Protein 4OQ1 (pdb70)

Foldseek 3Di:
DKAKEKEAEDVLQVLCVQDPDQFDDKFKKWFDDVVDDPVCFVVLLVVCVPPDCVSRVVTHIDIFTWGRDDRIIMTTGDDFTKIWGQFPDDDPFDTFGFTGIDGHDPPQPHHHYDHTYGDPPQKAKEKEFEAAPVRQGDWFFWKWKFFADPRDRDFQFFADDQGEGTRSHDRDDIHIQHNRNMRMYIHDPFHKMWIARPGGDPQWAFPDRIDIDGTHDRDYDYDYGYTYRFFWFKAKAFEAAAVPRFGFWFWKWWKWDDDPHDTDFDDDPHGGDMWTQHPRRIDMDGTHGFAKMWTHTPDHGPQWDDDPGTDIDTDDDDPPHHYDHTYGDPD

Structure (mmCIF, N/CA/C/O backbone):
data_4OQ1
#
_entry.id   4OQ1
#
_cell.length_a   43.580
_cell.length_b   65.760
_cell.length_c   60.420
_cell.angle_alpha   90.00
_cell.angle_beta   110.97
_cell.angle_gamma   90.00
#
_symmetry.space_group_name_H-M   'P 1 21 1'
#
loop_
_entity.id
_entity.type
_entity.pdbx_description
1 polymer 'Cell wall surface anchor family protein'
2 water water
#
loop_
_atom_site.group_PDB
_atom_site.id
_atom_site.type_symbol
_atom_site.label_atom_id
_atom_site.label_alt_id
_atom_site.label_comp_id
_atom_site.label_asym_id
_atom_site.label_entity_id
_atom_site.label_seq_id
_atom_site.pdbx_PDB_ins_code
_atom_site.Cartn_x
_atom_site.Cartn_y
_atom_site.Cartn_z
_atom_site.occupancy
_atom_site.B_iso_or_equiv
_atom_site.auth_seq_id
_atom_site.auth_comp_id
_atom_site.auth_asym_id
_atom_site.auth_atom_id
_atom_site.pdbx_PDB_model_num
ATOM 1 N N . GLU A 1 26 ? -1.810 3.727 -68.237 1.00 47.70 26 GLU A N 1
ATOM 2 C CA . GLU A 1 26 ? -0.418 3.776 -67.695 1.00 52.64 26 GLU A CA 1
ATOM 3 C C . GLU A 1 26 ? -0.228 4.417 -66.305 1.00 48.15 26 GLU A C 1
ATOM 4 O O . GLU A 1 26 ? 0.879 4.309 -65.752 1.00 50.58 26 GLU A O 1
ATOM 10 N N . ASP A 1 27 ? -1.219 5.098 -65.725 1.00 47.76 27 ASP A N 1
ATOM 11 C CA . ASP A 1 27 ? -1.074 5.384 -64.267 1.00 48.86 27 ASP A CA 1
ATOM 12 C C . ASP A 1 27 ? -2.245 4.866 -63.420 1.00 48.66 27 ASP A C 1
ATOM 13 O O . ASP A 1 27 ? -3.267 5.550 -63.182 1.00 43.82 27 ASP A O 1
ATOM 18 N N . HIS A 1 28 ? -2.089 3.618 -62.981 1.00 34.77 28 HIS A N 1
ATOM 19 C CA . HIS A 1 28 ? -3.099 2.986 -62.220 1.00 32.43 28 HIS A CA 1
ATOM 20 C C . HIS A 1 28 ? -2.648 2.857 -60.764 1.00 26.98 28 HIS A C 1
ATOM 21 O O . HIS A 1 28 ? -1.432 2.757 -60.425 1.00 29.43 28 HIS A O 1
ATOM 28 N N . THR A 1 29 ? -3.648 2.851 -59.935 1.00 27.28 29 THR A N 1
ATOM 29 C CA . THR A 1 29 ? -3.474 2.536 -58.527 1.00 29.28 29 THR A CA 1
ATOM 30 C C . THR A 1 29 ? -4.221 1.228 -58.131 1.00 26.28 29 THR A C 1
ATOM 31 O O . THR A 1 29 ? -5.393 1.013 -58.476 1.00 26.62 29 THR A O 1
ATOM 35 N N . LEU A 1 30 ? -3.493 0.388 -57.386 1.00 24.70 30 LEU A N 1
ATOM 36 C CA . LEU A 1 30 ? -4.054 -0.837 -56.801 1.00 22.60 30 LEU A CA 1
ATOM 37 C C . LEU A 1 30 ? -4.181 -0.669 -55.263 1.00 20.22 30 LEU A C 1
ATOM 38 O O . LEU A 1 30 ? -3.285 -0.266 -54.581 1.00 19.66 30 LEU A O 1
ATOM 43 N N . VAL A 1 31 ? -5.372 -0.967 -54.775 1.00 20.51 31 VAL A N 1
ATOM 44 C CA . VAL A 1 31 ? -5.677 -0.969 -53.318 1.00 21.19 31 VAL A CA 1
ATOM 45 C C . VAL A 1 31 ? -5.722 -2.481 -52.850 1.00 21.83 31 VAL A C 1
ATOM 46 O O . VAL A 1 31 ? -6.386 -3.324 -53.512 1.00 22.77 31 VAL A O 1
ATOM 50 N N . LEU A 1 32 ? -4.924 -2.819 -51.824 1.00 23.99 32 LEU A N 1
ATOM 51 C CA . LEU A 1 32 ? -4.885 -4.148 -51.220 1.00 20.82 32 LEU A CA 1
ATOM 52 C C . LEU A 1 32 ? -5.423 -4.063 -49.786 1.00 23.09 32 LEU A C 1
ATOM 53 O O . LEU A 1 32 ? -4.966 -3.306 -48.963 1.00 23.41 32 LEU A O 1
ATOM 58 N N . GLN A 1 33 ? -6.438 -4.850 -49.491 1.00 19.69 33 GLN A N 1
ATOM 59 C CA . GLN A 1 33 ? -6.944 -4.951 -48.145 1.00 22.41 33 GLN A CA 1
ATOM 60 C C . GLN A 1 33 ? -6.450 -6.307 -47.616 1.00 21.72 33 GLN A C 1
ATOM 61 O O . GLN A 1 33 ? -6.426 -7.302 -48.339 1.00 23.04 33 GLN A O 1
ATOM 67 N N . LEU A 1 34 ? -6.014 -6.349 -46.360 1.00 20.51 34 LEU A N 1
ATOM 68 C CA . LEU A 1 34 ? -5.404 -7.542 -45.796 1.00 19.67 34 LEU A CA 1
ATOM 69 C C . LEU A 1 34 ? -6.177 -8.078 -44.580 1.00 23.84 34 LEU A C 1
ATOM 70 O O . LEU A 1 34 ? -6.885 -7.302 -43.882 1.00 24.48 34 LEU A O 1
ATOM 75 N N . GLU A 1 35 ? -5.932 -9.335 -44.279 1.00 21.60 35 GLU A N 1
ATOM 76 C CA . GLU A 1 35 ? -6.390 -9.946 -43.033 1.00 24.13 35 GLU A CA 1
ATOM 77 C C . GLU A 1 35 ? -5.597 -9.295 -41.861 1.00 25.06 35 GLU A C 1
ATOM 78 O O . GLU A 1 35 ? -4.363 -9.145 -41.904 1.00 23.77 35 GLU A O 1
ATOM 84 N N . ASN A 1 36 ? -6.323 -8.906 -40.807 1.00 29.08 36 ASN A N 1
ATOM 85 C CA . ASN A 1 36 ? -5.704 -8.509 -39.544 1.00 26.43 36 ASN A CA 1
ATOM 86 C C . ASN A 1 36 ? -4.853 -7.298 -39.859 1.00 26.15 36 ASN A C 1
ATOM 87 O O . ASN A 1 36 ? -3.769 -7.147 -39.298 1.00 23.46 36 ASN A O 1
ATOM 92 N N . TYR A 1 37 ? -5.374 -6.433 -40.751 1.00 23.70 37 TYR A N 1
ATOM 93 C CA . TYR A 1 37 ? -4.636 -5.339 -41.315 1.00 23.69 37 TYR A CA 1
ATOM 94 C C . TYR A 1 37 ? -3.988 -4.456 -40.237 1.00 25.73 37 TYR A C 1
ATOM 95 O O . TYR A 1 37 ? -2.825 -4.233 -40.307 1.00 25.54 37 TYR A O 1
ATOM 104 N N . GLN A 1 38 ? -4.770 -3.933 -39.266 1.00 29.62 38 GLN A N 1
ATOM 105 C CA . GLN A 1 38 ? -4.219 -2.995 -38.229 1.00 31.52 38 GLN A CA 1
ATOM 106 C C . GLN A 1 38 ? -3.055 -3.568 -37.505 1.00 31.70 38 GLN A C 1
ATOM 107 O O . GLN A 1 38 ? -2.046 -2.910 -37.368 1.00 28.56 38 GLN A O 1
ATOM 113 N N . GLU A 1 39 ? -3.217 -4.778 -36.997 1.00 29.96 39 GLU A N 1
ATOM 114 C CA . GLU A 1 39 ? -2.119 -5.451 -36.280 1.00 31.09 39 GLU A CA 1
ATOM 115 C C . GLU A 1 39 ? -0.856 -5.712 -37.103 1.00 29.51 39 GLU A C 1
ATOM 116 O O . GLU A 1 39 ? 0.225 -5.547 -36.629 1.00 35.20 39 GLU A O 1
ATOM 122 N N . VAL A 1 40 ? -1.006 -6.235 -38.311 1.00 30.00 40 VAL A N 1
ATOM 123 C CA . VAL A 1 40 ? 0.138 -6.378 -39.209 1.00 29.72 40 VAL A CA 1
ATOM 124 C C . VAL A 1 40 ? 0.845 -5.062 -39.366 1.00 30.84 40 VAL A C 1
ATOM 125 O O . VAL A 1 40 ? 2.053 -4.976 -39.177 1.00 32.98 40 VAL A O 1
ATOM 129 N N . VAL A 1 41 ? 0.096 -4.009 -39.695 1.00 31.60 41 VAL A N 1
ATOM 130 C CA . VAL A 1 41 ? 0.727 -2.687 -39.869 1.00 34.72 41 VAL A CA 1
ATOM 131 C C . VAL A 1 41 ? 1.483 -2.308 -38.595 1.00 35.54 41 VAL A C 1
ATOM 132 O O . VAL A 1 41 ? 2.654 -1.908 -38.623 1.00 39.71 41 VAL A O 1
ATOM 136 N N . SER A 1 42 ? 0.840 -2.512 -37.459 1.00 36.72 42 SER A N 1
ATOM 137 C CA . SER A 1 42 ? 1.475 -2.164 -36.183 1.00 37.63 42 SER A CA 1
ATOM 138 C C . SER A 1 42 ? 2.812 -2.835 -36.074 1.00 36.42 42 SER A C 1
ATOM 139 O O . SER A 1 42 ? 3.700 -2.333 -35.459 1.00 38.38 42 SER A O 1
ATOM 142 N N . GLN A 1 43 ? 3.000 -3.963 -36.716 1.00 36.61 43 GLN A N 1
ATOM 143 C CA . GLN A 1 43 ? 4.249 -4.665 -36.549 1.00 37.26 43 GLN A CA 1
ATOM 144 C C . GLN A 1 43 ? 5.326 -4.158 -37.509 1.00 38.18 43 GLN A C 1
ATOM 145 O O . GLN A 1 43 ? 6.477 -4.633 -37.412 1.00 43.90 43 GLN A O 1
ATOM 151 N N . LEU A 1 44 ? 4.988 -3.213 -38.404 1.00 32.76 44 LEU A N 1
ATOM 152 C CA . LEU A 1 44 ? 5.987 -2.713 -39.352 1.00 38.92 44 LEU A CA 1
ATOM 153 C C . LEU A 1 44 ? 6.923 -1.673 -38.765 1.00 39.00 44 LEU A C 1
ATOM 154 O O . LEU A 1 44 ? 6.476 -0.707 -38.172 1.00 39.67 44 LEU A O 1
ATOM 159 N N . PRO A 1 45 ? 8.213 -1.826 -39.006 1.00 47.80 45 PRO A N 1
ATOM 160 C CA . PRO A 1 45 ? 9.089 -0.729 -38.529 1.00 50.91 45 PRO A CA 1
ATOM 161 C C . PRO A 1 45 ? 8.707 0.599 -39.130 1.00 49.14 45 PRO A C 1
ATOM 162 O O . PRO A 1 45 ? 8.506 1.569 -38.388 1.00 58.68 45 PRO A O 1
ATOM 166 N N . SER A 1 46 ? 8.577 0.636 -40.458 1.00 47.05 46 SER A N 1
ATOM 167 C CA . SER A 1 46 ? 8.215 1.845 -41.191 1.00 48.67 46 SER A CA 1
ATOM 168 C C . SER A 1 46 ? 7.012 1.605 -42.096 1.00 50.20 46 SER A C 1
ATOM 169 O O . SER A 1 46 ? 6.990 0.633 -42.801 1.00 46.14 46 SER A O 1
ATOM 172 N N . ARG A 1 47 ? 6.027 2.496 -42.119 1.00 47.88 47 ARG A N 1
ATOM 173 C CA . ARG A 1 47 ? 4.918 2.352 -43.071 1.00 52.65 47 ARG A CA 1
ATOM 174 C C . ARG A 1 47 ? 5.338 2.786 -44.475 1.00 51.08 47 ARG A C 1
ATOM 175 O O . ARG A 1 47 ? 4.554 2.664 -45.449 1.00 42.32 47 ARG A O 1
ATOM 183 N N . ASP A 1 48 ? 6.578 3.265 -44.577 1.00 60.77 48 ASP A N 1
ATOM 184 C CA . ASP A 1 48 ? 7.090 3.974 -45.756 1.00 62.97 48 ASP A CA 1
ATOM 185 C C . ASP A 1 48 ? 8.288 3.219 -46.306 1.00 55.94 48 ASP A C 1
ATOM 186 O O . ASP A 1 48 ? 9.057 2.597 -45.530 1.00 55.87 48 ASP A O 1
ATOM 191 N N . GLY A 1 49 ? 8.462 3.285 -47.630 1.00 51.75 49 GLY A N 1
ATOM 192 C CA . GLY A 1 49 ? 9.644 2.684 -48.302 1.00 48.45 49 GLY A CA 1
ATOM 193 C C . GLY A 1 49 ? 9.502 1.209 -48.736 1.00 43.18 49 GLY A C 1
ATOM 194 O O . GLY A 1 49 ? 10.474 0.545 -49.060 1.00 43.95 49 GLY A O 1
ATOM 195 N N . HIS A 1 50 ? 8.295 0.664 -48.663 1.00 38.72 50 HIS A N 1
ATOM 196 C CA . HIS A 1 50 ? 8.069 -0.702 -49.132 1.00 34.19 50 HIS A CA 1
ATOM 197 C C . HIS A 1 50 ? 7.741 -0.739 -50.618 1.00 31.80 50 HIS A C 1
ATOM 198 O O . HIS A 1 50 ? 7.092 0.171 -51.155 1.00 33.04 50 HIS A O 1
ATOM 205 N N . ARG A 1 51 ? 8.150 -1.823 -51.274 1.00 29.87 51 ARG A N 1
ATOM 206 C CA . ARG A 1 51 ? 7.770 -2.017 -52.661 1.00 31.32 51 ARG A CA 1
ATOM 207 C C . ARG A 1 51 ? 6.998 -3.326 -52.875 1.00 25.50 51 ARG A C 1
ATOM 208 O O . ARG A 1 51 ? 7.275 -4.325 -52.235 1.00 26.47 51 ARG A O 1
ATOM 216 N N . LEU A 1 52 ? 6.050 -3.316 -53.803 1.00 24.81 52 LEU A N 1
ATOM 217 C CA . LEU A 1 52 ? 5.378 -4.583 -54.207 1.00 19.01 52 LEU A CA 1
ATOM 218 C C . LEU A 1 52 ? 6.105 -5.234 -55.378 1.00 21.48 52 LEU A C 1
ATOM 219 O O . LEU A 1 52 ? 6.216 -4.656 -56.442 1.00 23.85 52 LEU A O 1
ATOM 224 N N . GLN A 1 53 ? 6.716 -6.386 -55.163 1.00 22.21 53 GLN A N 1
ATOM 225 C CA . GLN A 1 53 ? 7.356 -7.120 -56.212 1.00 22.48 53 GLN A CA 1
ATOM 226 C C . GLN A 1 53 ? 6.310 -7.826 -57.076 1.00 22.92 53 GLN A C 1
ATOM 227 O O . GLN A 1 53 ? 5.376 -8.490 -56.511 1.00 19.92 53 GLN A O 1
ATOM 233 N N . VAL A 1 54 ? 6.437 -7.689 -58.396 1.00 19.33 54 VAL A N 1
ATOM 234 C CA . VAL A 1 54 ? 5.549 -8.353 -59.335 1.00 22.00 54 VAL A CA 1
ATOM 235 C C . VAL A 1 54 ? 6.279 -8.977 -60.547 1.00 23.31 54 VAL A C 1
ATOM 236 O O . VAL A 1 54 ? 7.440 -8.648 -60.867 1.00 20.71 54 VAL A O 1
ATOM 240 N N . TRP A 1 55 ? 5.587 -9.852 -61.240 1.00 16.73 55 TRP A N 1
ATOM 241 C CA . TRP A 1 55 ? 5.993 -10.268 -62.537 1.00 17.28 55 TRP A CA 1
ATOM 242 C C . TRP A 1 55 ? 4.951 -9.851 -63.491 1.00 20.49 55 TRP A C 1
ATOM 243 O O . TRP A 1 55 ? 3.781 -10.207 -63.305 1.00 18.98 55 TRP A O 1
ATOM 254 N N . LYS A 1 56 ? 5.341 -9.231 -64.582 1.00 19.77 56 LYS A N 1
ATOM 255 C CA . LYS A 1 56 ? 4.378 -8.817 -65.632 1.00 21.88 56 LYS A CA 1
ATOM 256 C C . LYS A 1 56 ? 4.336 -9.891 -66.703 1.00 21.89 56 LYS A C 1
ATOM 257 O O . LYS A 1 56 ? 5.389 -10.280 -67.265 1.00 22.22 56 LYS A O 1
ATOM 263 N N . LEU A 1 57 ? 3.158 -10.461 -66.898 1.00 19.43 57 LEU A N 1
ATOM 264 C CA . LEU A 1 57 ? 3.003 -11.624 -67.749 1.00 19.43 57 LEU A CA 1
ATOM 265 C C . LEU A 1 57 ? 2.943 -11.203 -69.227 1.00 22.35 57 LEU A C 1
ATOM 266 O O . LEU A 1 57 ? 2.510 -10.151 -69.510 1.00 22.22 57 LEU A O 1
ATOM 271 N N . ASP A 1 58 ? 3.464 -12.053 -70.124 1.00 27.11 58 ASP A N 1
ATOM 272 C CA . ASP A 1 58 ? 3.399 -11.856 -71.572 1.00 28.82 58 ASP A CA 1
ATOM 273 C C . ASP A 1 58 ? 2.013 -12.140 -72.095 1.00 29.45 58 ASP A C 1
ATOM 274 O O . ASP A 1 58 ? 1.191 -12.676 -71.419 1.00 27.54 58 ASP A O 1
ATOM 279 N N . ASP A 1 59 ? 1.784 -11.856 -73.354 1.00 34.65 59 ASP A N 1
ATOM 280 C CA . ASP A 1 59 ? 0.457 -12.005 -73.947 1.00 37.01 59 ASP A CA 1
ATOM 281 C C . ASP A 1 59 ? -0.067 -13.399 -74.101 1.00 31.10 59 ASP A C 1
ATOM 282 O O . ASP A 1 59 ? -1.237 -13.602 -74.308 1.00 32.80 59 ASP A O 1
ATOM 287 N N . SER A 1 60 ? 0.768 -14.401 -73.999 1.00 31.63 60 SER A N 1
ATOM 288 C CA . SER A 1 60 ? 0.169 -15.749 -73.946 1.00 35.25 60 SER A CA 1
ATOM 289 C C . SER A 1 60 ? -0.719 -16.013 -72.707 1.00 41.83 60 SER A C 1
ATOM 290 O O . SER A 1 60 ? -1.359 -17.099 -72.615 1.00 36.37 60 SER A O 1
ATOM 293 N N . TYR A 1 61 ? -0.798 -15.039 -71.775 1.00 38.46 61 TYR A N 1
ATOM 294 C CA . TYR A 1 61 ? -1.635 -15.214 -70.577 1.00 31.76 61 TYR A CA 1
ATOM 295 C C . TYR A 1 61 ? -2.837 -14.345 -70.590 1.00 24.20 61 TYR A C 1
ATOM 296 O O . TYR A 1 61 ? -2.790 -13.200 -70.966 1.00 25.51 61 TYR A O 1
ATOM 305 N N . SER A 1 62 ? -3.930 -14.961 -70.195 1.00 25.27 62 SER A N 1
ATOM 306 C CA . SER A 1 62 ? -5.184 -14.305 -70.046 1.00 21.53 62 SER A CA 1
ATOM 307 C C . SER A 1 62 ? -5.690 -14.248 -68.564 1.00 19.18 62 SER A C 1
ATOM 308 O O . SER A 1 62 ? -5.718 -15.229 -67.894 1.00 21.35 62 SER A O 1
ATOM 311 N N . TYR A 1 63 ? -6.248 -13.119 -68.149 1.00 20.38 63 TYR A N 1
ATOM 312 C CA . TYR A 1 63 ? -6.887 -12.925 -66.839 1.00 21.77 63 TYR A CA 1
ATOM 313 C C . TYR A 1 63 ? -8.087 -13.853 -66.716 1.00 23.48 63 TYR A C 1
ATOM 314 O O . TYR A 1 63 ? -8.428 -14.234 -65.619 1.00 21.44 63 TYR A O 1
ATOM 323 N N . ASP A 1 64 ? -8.661 -14.247 -67.839 1.00 24.12 64 ASP A N 1
ATOM 324 C CA . ASP A 1 64 ? -9.763 -15.251 -67.810 1.00 23.10 64 ASP A CA 1
ATOM 325 C C . ASP A 1 64 ? -9.319 -16.567 -67.250 1.00 21.43 64 ASP A C 1
ATOM 326 O O . ASP A 1 64 ? -10.131 -17.368 -66.812 1.00 22.92 64 ASP A O 1
ATOM 331 N N . ASP A 1 65 ? -7.997 -16.823 -67.322 1.00 22.26 65 ASP A N 1
ATOM 332 C CA . ASP A 1 65 ? -7.401 -18.069 -66.881 1.00 22.73 65 ASP A CA 1
ATOM 333 C C . ASP A 1 65 ? -6.718 -17.985 -65.493 1.00 20.83 65 ASP A C 1
ATOM 334 O O . ASP A 1 65 ? -6.024 -18.919 -65.064 1.00 20.88 65 ASP A O 1
ATOM 339 N N . ARG A 1 66 ? -7.029 -16.945 -64.758 1.00 20.61 66 ARG A N 1
ATOM 340 C CA . ARG A 1 66 ? -6.376 -16.698 -63.461 1.00 20.22 66 ARG A CA 1
ATOM 341 C C . ARG A 1 66 ? -6.369 -17.818 -62.458 1.00 20.32 66 ARG A C 1
ATOM 342 O O . ARG A 1 66 ? -5.346 -18.016 -61.787 1.00 18.75 66 ARG A O 1
ATOM 350 N N . VAL A 1 67 ? -7.462 -18.635 -62.370 1.00 17.93 67 VAL A N 1
ATOM 351 C CA . VAL A 1 67 ? -7.448 -19.760 -61.442 1.00 22.42 67 VAL A CA 1
ATOM 352 C C . VAL A 1 67 ? -6.330 -20.758 -61.773 1.00 21.41 67 VAL A C 1
ATOM 353 O O . VAL A 1 67 ? -5.540 -21.160 -60.925 1.00 22.60 67 VAL A O 1
ATOM 357 N N . GLN A 1 68 ? -6.223 -21.120 -63.034 1.00 22.50 68 GLN A N 1
ATOM 358 C CA . GLN A 1 68 ? -5.261 -22.109 -63.463 1.00 23.94 68 GLN A CA 1
ATOM 359 C C . GLN A 1 68 ? -3.825 -21.534 -63.429 1.00 18.98 68 GLN A C 1
ATOM 360 O O . GLN A 1 68 ? -2.881 -22.241 -63.012 1.00 23.30 68 GLN A O 1
ATOM 366 N N . ILE A 1 69 ? -3.675 -20.285 -63.817 1.00 19.88 69 ILE A N 1
ATOM 367 C CA . ILE A 1 69 ? -2.351 -19.612 -63.831 1.00 20.19 69 ILE A CA 1
ATOM 368 C C . ILE A 1 69 ? -1.737 -19.604 -62.426 1.00 19.23 69 ILE A C 1
ATOM 369 O O . ILE A 1 69 ? -0.590 -20.095 -62.180 1.00 23.71 69 ILE A O 1
ATOM 374 N N . VAL A 1 70 ? -2.530 -19.128 -61.475 1.00 19.04 70 VAL A N 1
ATOM 375 C CA . VAL A 1 70 ? -2.116 -19.048 -60.124 1.00 19.72 70 VAL A CA 1
ATOM 376 C C . VAL A 1 70 ? -1.767 -20.420 -59.586 1.00 20.06 70 VAL A C 1
ATOM 377 O O . VAL A 1 70 ? -0.746 -20.567 -58.969 1.00 19.79 70 VAL A O 1
ATOM 381 N N . ARG A 1 71 ? -2.638 -21.425 -59.835 1.00 19.81 71 ARG A N 1
ATOM 382 C CA . ARG A 1 71 ? -2.202 -22.805 -59.578 1.00 24.67 71 ARG A CA 1
ATOM 383 C C . ARG A 1 71 ? -0.938 -23.260 -60.272 1.00 21.05 71 ARG A C 1
ATOM 384 O O . ARG A 1 71 ? -0.133 -24.026 -59.702 1.00 21.44 71 ARG A O 1
ATOM 392 N N . ASP A 1 72 ? -0.743 -22.886 -61.506 1.00 20.84 72 ASP A N 1
ATOM 393 C CA . ASP A 1 72 ? 0.404 -23.402 -62.232 1.00 23.41 72 ASP A CA 1
ATOM 394 C C . ASP A 1 72 ? 1.706 -22.705 -61.825 1.00 24.66 72 ASP A C 1
ATOM 395 O O . ASP A 1 72 ? 2.790 -23.274 -61.936 1.00 24.61 72 ASP A O 1
ATOM 400 N N . LEU A 1 73 ? 1.604 -21.495 -61.308 1.00 21.04 73 LEU A N 1
ATOM 401 C CA . LEU A 1 73 ? 2.795 -20.898 -60.746 1.00 19.69 73 LEU A CA 1
ATOM 402 C C . LEU A 1 73 ? 3.091 -21.120 -59.243 1.00 19.64 73 LEU A C 1
ATOM 403 O O . LEU A 1 73 ? 4.135 -20.704 -58.770 1.00 20.53 73 LEU A O 1
ATOM 408 N N . HIS A 1 74 ? 2.193 -21.783 -58.483 1.00 21.24 74 HIS A N 1
ATOM 409 C CA . HIS A 1 74 ? 2.233 -21.921 -57.050 1.00 20.66 74 HIS A CA 1
ATOM 410 C C . HIS A 1 74 ? 3.584 -22.538 -56.511 1.00 20.63 74 HIS A C 1
ATOM 411 O O . HIS A 1 74 ? 4.214 -22.016 -55.590 1.00 22.87 74 HIS A O 1
ATOM 418 N N . SER A 1 75 ? 3.971 -23.617 -57.133 1.00 20.84 75 SER A N 1
ATOM 419 C CA . SER A 1 75 ? 5.189 -24.366 -56.695 1.00 21.98 75 SER A CA 1
ATOM 420 C C . SER A 1 75 ? 6.367 -23.608 -57.319 1.00 22.80 75 SER A C 1
ATOM 421 O O . SER A 1 75 ? 6.546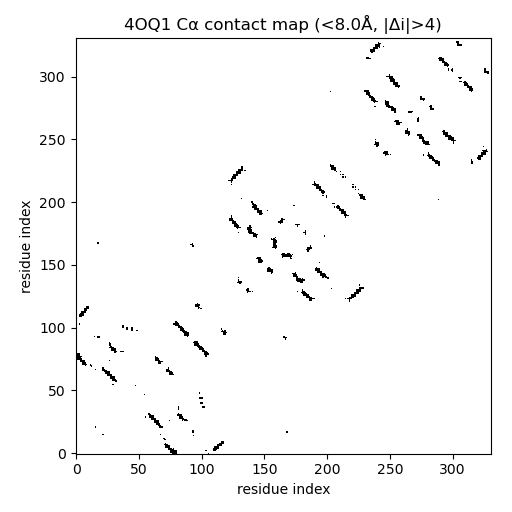 -23.582 -58.531 1.00 24.60 75 SER A O 1
ATOM 424 N N . TRP A 1 76 ? 7.090 -22.896 -56.479 1.00 23.26 76 TRP A N 1
ATOM 425 C CA . TRP A 1 76 ? 8.135 -22.049 -56.982 1.00 22.26 76 TRP A CA 1
ATOM 426 C C . TRP A 1 76 ? 9.065 -22.766 -57.998 1.00 23.49 76 TRP A C 1
ATOM 427 O O . TRP A 1 76 ? 9.562 -23.845 -57.731 1.00 25.80 76 TRP A O 1
ATOM 438 N N . ASP A 1 77 ? 9.334 -22.136 -59.113 1.00 22.46 77 ASP A N 1
ATOM 439 C CA . ASP A 1 77 ? 10.318 -22.586 -60.126 1.00 23.93 77 ASP A CA 1
ATOM 440 C C . ASP A 1 77 ? 10.658 -21.380 -61.020 1.00 23.87 77 ASP A C 1
ATOM 441 O O . ASP A 1 77 ? 9.776 -20.804 -61.626 1.00 21.63 77 ASP A O 1
ATOM 446 N N . GLU A 1 78 ? 11.911 -20.933 -61.059 1.00 21.64 78 GLU A N 1
ATOM 447 C CA . GLU A 1 78 ? 12.306 -19.803 -61.861 1.00 21.23 78 GLU A CA 1
ATOM 448 C C . GLU A 1 78 ? 12.132 -20.079 -63.301 1.00 21.52 78 GLU A C 1
ATOM 449 O O . GLU A 1 78 ? 11.998 -19.186 -64.051 1.00 21.33 78 GLU A O 1
ATOM 455 N N . ASN A 1 79 ? 12.159 -21.357 -63.670 1.00 21.32 79 ASN A N 1
ATOM 456 C CA . ASN A 1 79 ? 11.857 -21.724 -65.018 1.00 21.88 79 ASN A CA 1
ATOM 457 C C . ASN A 1 79 ? 10.378 -21.418 -65.405 1.00 24.82 79 ASN A C 1
ATOM 458 O O . ASN A 1 79 ? 10.051 -21.289 -66.571 1.00 28.10 79 ASN A O 1
ATOM 463 N N . LYS A 1 80 ? 9.491 -21.295 -64.451 1.00 24.98 80 LYS A N 1
ATOM 464 C CA . LYS A 1 80 ? 8.086 -20.860 -64.795 1.00 21.93 80 LYS A CA 1
ATOM 465 C C . LYS A 1 80 ? 7.945 -19.373 -65.017 1.00 23.67 80 LYS A C 1
ATOM 466 O O . LYS A 1 80 ? 6.919 -18.922 -65.551 1.00 22.03 80 LYS A O 1
ATOM 472 N N . LEU A 1 81 ? 8.951 -18.577 -64.635 1.00 21.43 81 LEU A N 1
ATOM 473 C CA . LEU A 1 81 ? 8.805 -17.151 -64.550 1.00 23.38 81 LEU A CA 1
ATOM 474 C C . LEU A 1 81 ? 9.717 -16.464 -65.513 1.00 25.91 81 LEU A C 1
ATOM 475 O O . LEU A 1 81 ? 9.660 -15.234 -65.602 1.00 25.65 81 LEU A O 1
ATOM 480 N N . SER A 1 82 ? 10.597 -17.248 -66.176 1.00 26.45 82 SER A N 1
ATOM 481 C CA . SER A 1 82 ? 11.753 -16.668 -66.864 1.00 27.13 82 SER A CA 1
ATOM 482 C C . SER A 1 82 ? 11.328 -15.836 -68.060 1.00 30.88 82 SER A C 1
ATOM 483 O O . SER A 1 82 ? 12.042 -14.937 -68.476 1.00 33.16 82 SER A O 1
ATOM 486 N N . SER A 1 83 ? 10.128 -16.066 -68.569 1.00 31.81 83 SER A N 1
ATOM 487 C CA . SER A 1 83 ? 9.709 -15.234 -69.660 1.00 33.46 83 SER A CA 1
ATOM 488 C C . SER A 1 83 ? 9.121 -13.893 -69.191 1.00 34.59 83 SER A C 1
ATOM 489 O O . SER A 1 83 ? 8.796 -13.098 -70.033 1.00 39.25 83 SER A O 1
ATOM 492 N N . PHE A 1 84 ? 8.915 -13.660 -67.886 1.00 30.29 84 PHE A N 1
ATOM 493 C CA . PHE A 1 84 ? 8.107 -12.522 -67.447 1.00 28.18 84 PHE A CA 1
ATOM 494 C C . PHE A 1 84 ? 9.075 -11.428 -67.097 1.00 30.21 84 PHE A C 1
ATOM 495 O O . PHE A 1 84 ? 10.223 -11.694 -66.830 1.00 29.48 84 PHE A O 1
ATOM 503 N N . LYS A 1 85 ? 8.576 -10.201 -67.083 1.00 27.42 85 LYS A N 1
ATOM 504 C CA . LYS A 1 85 ? 9.339 -9.053 -66.698 1.00 30.26 85 LYS A CA 1
ATOM 505 C C . LYS A 1 85 ? 9.130 -8.863 -65.189 1.00 27.99 85 LYS A C 1
ATOM 506 O O . LYS A 1 85 ? 8.015 -8.620 -64.767 1.00 26.55 85 LYS A O 1
ATOM 512 N N . LYS A 1 86 ? 10.213 -8.977 -64.419 1.00 25.45 86 LYS A N 1
ATOM 513 C CA . LYS A 1 86 ? 10.173 -8.789 -62.998 1.00 32.39 86 LYS A CA 1
ATOM 514 C C . LYS A 1 86 ? 10.251 -7.332 -62.719 1.00 33.27 86 LYS A C 1
ATOM 515 O O . LYS A 1 86 ? 11.178 -6.652 -63.188 1.00 30.40 86 LYS A O 1
ATOM 521 N N . THR A 1 87 ? 9.279 -6.780 -62.028 1.00 31.06 87 THR A N 1
ATOM 522 C CA . THR A 1 87 ? 9.398 -5.350 -61.692 1.00 32.05 87 THR A CA 1
ATOM 523 C C . THR A 1 87 ? 8.908 -5.084 -60.268 1.00 35.34 87 THR A C 1
ATOM 524 O O . THR A 1 87 ? 8.679 -6.068 -59.519 1.00 30.65 87 THR A O 1
ATOM 528 N N . SER A 1 88 ? 8.783 -3.806 -59.888 1.00 28.27 88 SER A N 1
ATOM 529 C CA . SER A 1 88 ? 8.193 -3.471 -58.621 1.00 28.16 88 SER A CA 1
ATOM 530 C C . SER A 1 88 ? 7.606 -2.079 -58.557 1.00 30.07 88 SER A C 1
ATOM 531 O O . SER A 1 88 ? 7.935 -1.244 -59.358 1.00 32.44 88 SER A O 1
ATOM 534 N N . PHE A 1 89 ? 6.667 -1.845 -57.640 1.00 29.55 89 PHE A N 1
ATOM 535 C CA . PHE A 1 89 ? 5.981 -0.605 -57.475 1.00 28.85 89 PHE A CA 1
ATOM 536 C C . PHE A 1 89 ? 6.027 -0.141 -56.031 1.00 31.73 89 PHE A C 1
ATOM 537 O O . PHE A 1 89 ? 6.041 -0.974 -55.087 1.00 31.51 89 PHE A O 1
ATOM 545 N N . GLU A 1 90 ? 6.037 1.175 -55.844 1.00 31.70 90 GLU A N 1
ATOM 546 C CA . GLU A 1 90 ? 5.979 1.756 -54.499 1.00 32.65 90 GLU A CA 1
ATOM 547 C C . GLU A 1 90 ? 4.687 1.466 -53.817 1.00 32.55 90 GLU A C 1
ATOM 548 O O . GLU A 1 90 ? 3.609 1.638 -54.408 1.00 32.11 90 GLU A O 1
ATOM 554 N N . MET A 1 91 ? 4.770 1.083 -52.545 1.00 35.02 91 MET A N 1
ATOM 555 C CA . MET A 1 91 ? 3.539 0.886 -51.738 1.00 34.52 91 MET A CA 1
ATOM 556 C C . MET A 1 91 ? 3.489 1.855 -50.608 1.00 36.50 91 MET A C 1
ATOM 557 O O . MET A 1 91 ? 4.517 2.256 -50.045 1.00 33.81 91 MET A O 1
ATOM 562 N N . THR A 1 92 ? 2.279 2.216 -50.271 1.00 35.05 92 THR A N 1
ATOM 563 C CA . THR A 1 92 ? 2.042 2.918 -49.024 1.00 43.67 92 THR A CA 1
ATOM 564 C C . THR A 1 92 ? 0.974 2.167 -48.159 1.00 40.54 92 THR A C 1
ATOM 565 O O . THR A 1 92 ? -0.104 1.754 -48.675 1.00 40.03 92 THR A O 1
ATOM 569 N N . PHE A 1 93 ? 1.278 2.001 -46.863 1.00 40.44 93 PHE A N 1
ATOM 570 C CA . PHE A 1 93 ? 0.277 1.552 -45.850 1.00 33.45 93 PHE A CA 1
ATOM 571 C C . PHE A 1 93 ? -0.526 2.679 -45.211 1.00 36.18 93 PHE A C 1
ATOM 572 O O . PHE A 1 93 ? -0.092 3.262 -44.226 1.00 38.23 93 PHE A O 1
ATOM 580 N N . LEU A 1 94 ? -1.706 2.944 -45.735 1.00 33.00 94 LEU A N 1
ATOM 581 C CA . LEU A 1 94 ? -2.633 3.903 -45.190 1.00 34.18 94 LEU A CA 1
ATOM 582 C C . LEU A 1 94 ? -3.398 3.297 -43.994 1.00 40.79 94 LEU A C 1
ATOM 583 O O . LEU A 1 94 ? -2.996 2.280 -43.461 1.00 35.99 94 LEU A O 1
ATOM 588 N N . GLU A 1 95 ? -4.514 3.897 -43.580 1.00 49.26 95 GLU A N 1
ATOM 589 C CA . GLU A 1 95 ? -5.165 3.531 -42.291 1.00 50.70 95 GLU A CA 1
ATOM 590 C C . GLU A 1 95 ? -5.845 2.157 -42.243 1.00 44.06 95 GLU A C 1
ATOM 591 O O . GLU A 1 95 ? -5.715 1.413 -41.255 1.00 32.43 95 GLU A O 1
ATOM 597 N N . ASN A 1 96 ? -6.642 1.830 -43.265 1.00 36.42 96 ASN A N 1
ATOM 598 C CA . ASN A 1 96 ? -7.263 0.507 -43.284 1.00 36.03 96 ASN A CA 1
ATOM 599 C C . ASN A 1 96 ? -6.895 -0.323 -44.549 1.00 28.87 96 ASN A C 1
ATOM 600 O O . ASN A 1 96 ? -7.413 -1.434 -44.693 1.00 32.59 96 ASN A O 1
ATOM 605 N N . GLN A 1 97 ? -6.000 0.215 -45.381 1.00 27.65 97 GLN A N 1
ATOM 606 C CA . GLN A 1 97 ? -5.600 -0.439 -46.681 1.00 26.46 97 GLN A CA 1
ATOM 607 C C . GLN A 1 97 ? -4.287 0.093 -47.284 1.00 27.88 97 GLN A C 1
ATOM 608 O O . GLN A 1 97 ? -3.738 1.138 -46.902 1.00 28.51 97 GLN A O 1
ATOM 614 N N . ILE A 1 98 ? -3.733 -0.670 -48.229 1.00 26.22 98 ILE A N 1
ATOM 615 C CA . ILE A 1 98 ? -2.476 -0.361 -48.890 1.00 25.15 98 ILE A CA 1
ATOM 616 C C . ILE A 1 98 ? -2.879 0.224 -50.204 1.00 25.00 98 ILE A C 1
ATOM 617 O O . ILE A 1 98 ? -3.917 -0.177 -50.792 1.00 25.51 98 ILE A O 1
ATOM 622 N N . GLU A 1 99 ? -2.101 1.188 -50.657 1.00 25.48 99 GLU A N 1
ATOM 623 C CA . GLU A 1 99 ? -2.099 1.651 -52.075 1.00 27.35 99 GLU A CA 1
ATOM 624 C C . GLU A 1 99 ? -0.769 1.373 -52.740 1.00 25.17 99 GLU A C 1
ATOM 625 O O . GLU A 1 99 ? 0.301 1.563 -52.152 1.00 29.85 99 GLU A O 1
ATOM 631 N N . VAL A 1 100 ? -0.853 0.863 -53.974 1.00 24.44 100 VAL A N 1
ATOM 632 C CA . VAL A 1 100 ? 0.312 0.560 -54.785 1.00 24.22 100 VAL A CA 1
ATOM 633 C C . VAL A 1 100 ? 0.177 1.479 -55.985 1.00 24.83 100 VAL A C 1
ATOM 634 O O . VAL A 1 100 ? -0.881 1.493 -56.618 1.00 24.82 100 VAL A O 1
ATOM 638 N N . SER A 1 101 ? 1.255 2.224 -56.226 1.00 25.03 101 SER A N 1
ATOM 639 C CA . SER A 1 101 ? 1.197 3.429 -57.100 1.00 31.41 101 SER A CA 1
ATOM 640 C C . SER A 1 101 ? 1.856 3.305 -58.447 1.00 29.77 101 SER A C 1
ATOM 641 O O . SER A 1 101 ? 2.897 2.638 -58.552 1.00 31.20 101 SER A O 1
ATOM 644 N N . HIS A 1 102 ? 1.272 3.974 -59.449 1.00 32.89 102 HIS A N 1
ATOM 645 C CA . HIS A 1 102 ? 1.936 4.207 -60.804 1.00 33.58 102 HIS A CA 1
ATOM 646 C C . HIS A 1 102 ? 2.180 2.928 -61.571 1.00 29.20 102 HIS A C 1
ATOM 647 O O . HIS A 1 102 ? 3.290 2.585 -62.050 1.00 27.86 102 HIS A O 1
ATOM 654 N N . ILE A 1 103 ? 1.113 2.183 -61.656 1.00 26.94 103 ILE A N 1
ATOM 655 C CA . ILE A 1 103 ? 1.170 0.899 -62.324 1.00 26.12 103 ILE A CA 1
ATOM 656 C C . ILE A 1 103 ? 0.681 1.006 -63.807 1.00 25.97 103 ILE A C 1
ATOM 657 O O . ILE A 1 103 ? -0.504 1.292 -64.064 1.00 27.27 103 ILE A O 1
ATOM 662 N N . PRO A 1 104 ? 1.550 0.661 -64.761 1.00 29.95 104 PRO A N 1
ATOM 663 C CA . PRO A 1 104 ? 1.203 0.678 -66.189 1.00 29.57 104 PRO A CA 1
ATOM 664 C C . PRO A 1 104 ? 0.177 -0.337 -66.477 1.00 31.18 104 PRO A C 1
ATOM 665 O O . PRO A 1 104 ? -0.054 -1.212 -65.635 1.00 32.57 104 PRO A O 1
ATOM 669 N N . ASN A 1 105 ? -0.401 -0.311 -67.671 1.00 29.27 105 ASN A N 1
ATOM 670 C CA . ASN A 1 105 ? -1.311 -1.361 -68.088 1.00 26.86 105 ASN A CA 1
ATOM 671 C C . ASN A 1 105 ? -0.572 -2.741 -68.141 1.00 25.13 105 ASN A C 1
ATOM 672 O O . ASN A 1 105 ? 0.597 -2.779 -68.495 1.00 23.26 105 ASN A O 1
ATOM 677 N N . GLY A 1 106 ? -1.261 -3.826 -67.794 1.00 23.91 106 GLY A N 1
ATOM 678 C CA . GLY A 1 106 ? -0.636 -5.141 -67.833 1.00 22.43 106 GLY A CA 1
ATOM 679 C C . GLY A 1 106 ? -1.309 -6.176 -66.950 1.00 21.44 106 GLY A C 1
ATOM 680 O O . GLY A 1 106 ? -2.239 -5.880 -66.207 1.00 21.16 106 GLY A O 1
ATOM 681 N N . LEU A 1 107 ? -0.855 -7.438 -67.047 1.00 22.53 107 LEU A N 1
ATOM 682 C CA . LEU A 1 107 ? -1.406 -8.508 -66.255 1.00 21.71 107 LEU A CA 1
ATOM 683 C C . LEU A 1 107 ? -0.237 -8.972 -65.376 1.00 19.47 107 LEU A C 1
ATOM 684 O O . LEU A 1 107 ? 0.816 -9.246 -65.854 1.00 17.89 107 LEU A O 1
ATOM 689 N N . TYR A 1 108 ? -0.453 -8.916 -64.083 1.00 20.83 108 TYR A N 1
ATOM 690 C CA . TYR A 1 108 ? 0.619 -8.946 -63.103 1.00 19.59 108 TYR A CA 1
ATOM 691 C C . TYR A 1 108 ? 0.406 -10.102 -62.117 1.00 17.65 108 TYR A C 1
ATOM 692 O O . TYR A 1 108 ? -0.696 -10.391 -61.760 1.00 16.01 108 TYR A O 1
ATOM 701 N N . TYR A 1 109 ? 1.481 -10.829 -61.769 1.00 15.63 109 TYR A N 1
ATOM 702 C CA . TYR A 1 109 ? 1.405 -11.875 -60.789 1.00 14.23 109 TYR A CA 1
ATOM 703 C C . TYR A 1 109 ? 2.132 -11.397 -59.536 1.00 16.32 109 TYR A C 1
ATOM 704 O O . TYR A 1 109 ? 3.238 -10.824 -59.622 1.00 14.91 109 TYR A O 1
ATOM 713 N N . VAL A 1 110 ? 1.538 -11.669 -58.377 1.00 14.96 110 VAL A N 1
ATOM 714 C CA . VAL A 1 110 ? 2.116 -11.316 -57.029 1.00 15.22 110 VAL A CA 1
ATOM 715 C C . VAL A 1 110 ? 2.249 -12.614 -56.221 1.00 16.02 110 VAL A C 1
ATOM 716 O O . VAL A 1 110 ? 1.394 -13.502 -56.317 1.00 16.43 110 VAL A O 1
ATOM 720 N N . ARG A 1 111 ? 3.368 -12.739 -55.537 1.00 15.49 111 ARG A N 1
ATOM 721 C CA . ARG A 1 111 ? 3.617 -13.803 -54.595 1.00 15.64 111 ARG A CA 1
ATOM 722 C C . ARG A 1 111 ? 3.683 -13.406 -53.125 1.00 15.95 111 ARG A C 1
ATOM 723 O O . ARG A 1 111 ? 3.463 -14.238 -52.234 1.00 17.53 111 ARG A O 1
ATOM 731 N N . SER A 1 112 ? 4.020 -12.152 -52.861 1.00 18.08 112 SER A N 1
ATOM 732 C CA . SER A 1 112 ? 4.128 -11.597 -51.533 1.00 19.58 112 SER A CA 1
ATOM 733 C C . SER A 1 112 ? 3.693 -10.138 -51.502 1.00 21.56 112 SER A C 1
ATOM 734 O O . SER A 1 112 ? 4.124 -9.373 -52.355 1.00 21.72 112 SER A O 1
ATOM 737 N N . ILE A 1 113 ? 2.873 -9.749 -50.533 1.00 23.60 113 ILE A N 1
ATOM 738 C CA . ILE A 1 113 ? 2.529 -8.347 -50.298 1.00 20.66 113 ILE A CA 1
ATOM 739 C C . ILE A 1 113 ? 3.565 -7.706 -49.353 1.00 23.85 113 ILE A C 1
ATOM 740 O O . ILE A 1 113 ? 3.942 -6.575 -49.588 1.00 22.59 113 ILE A O 1
ATOM 745 N N . ILE A 1 114 ? 4.058 -8.458 -48.374 1.00 22.67 114 ILE A N 1
ATOM 746 C CA . ILE A 1 114 ? 4.976 -7.919 -47.379 1.00 27.50 114 ILE A CA 1
ATOM 747 C C . ILE A 1 114 ? 5.920 -8.989 -46.936 1.00 21.58 114 ILE A C 1
ATOM 748 O O . ILE A 1 114 ? 5.534 -10.117 -46.668 1.00 21.29 114 ILE A O 1
ATOM 753 N N . GLN A 1 115 ? 7.191 -8.662 -46.826 1.00 24.19 115 GLN A N 1
ATOM 754 C CA . GLN A 1 115 ? 8.097 -9.669 -46.385 1.00 27.96 115 GLN A CA 1
ATOM 755 C C . GLN A 1 115 ? 9.225 -9.038 -45.630 1.00 34.38 115 GLN A C 1
ATOM 756 O O . GLN A 1 115 ? 10.112 -8.472 -46.257 1.00 34.24 115 GLN A O 1
ATOM 762 N N . THR A 1 116 ? 9.170 -9.112 -44.292 1.00 35.55 116 THR A N 1
ATOM 763 C CA . THR A 1 116 ? 10.126 -8.458 -43.417 1.00 40.42 116 THR A CA 1
ATOM 764 C C . THR A 1 116 ? 10.560 -9.445 -42.350 1.00 41.48 116 THR A C 1
ATOM 765 O O . THR A 1 116 ? 10.041 -10.552 -42.232 1.00 35.97 116 THR A O 1
ATOM 769 N N . ASP A 1 117 ? 11.527 -9.000 -41.580 1.00 39.64 117 ASP A N 1
ATOM 770 C CA . ASP A 1 117 ? 12.036 -9.734 -40.444 1.00 44.37 117 ASP A CA 1
ATOM 771 C C . ASP A 1 117 ? 10.986 -9.904 -39.374 1.00 41.01 117 ASP A C 1
ATOM 772 O O . ASP A 1 117 ? 11.103 -10.787 -38.576 1.00 47.72 117 ASP A O 1
ATOM 777 N N . ALA A 1 118 ? 10.016 -9.005 -39.332 1.00 38.36 118 ALA A N 1
ATOM 778 C CA . ALA A 1 118 ? 8.987 -9.044 -38.336 1.00 42.31 118 ALA A CA 1
ATOM 779 C C . ALA A 1 118 ? 7.746 -9.699 -38.895 1.00 39.36 118 ALA A C 1
ATOM 780 O O . ALA A 1 118 ? 7.149 -10.537 -38.240 1.00 38.12 118 ALA A O 1
ATOM 782 N N . VAL A 1 119 ? 7.380 -9.300 -40.113 1.00 36.78 119 VAL A N 1
ATOM 783 C CA . VAL A 1 119 ? 6.076 -9.583 -40.701 1.00 34.60 119 VAL A CA 1
ATOM 784 C C . VAL A 1 119 ? 6.173 -10.143 -42.130 1.00 32.83 119 VAL A C 1
ATOM 785 O O . VAL A 1 119 ? 6.817 -9.543 -42.975 1.00 31.57 119 VAL A O 1
ATOM 789 N N . SER A 1 120 ? 5.487 -11.248 -42.376 1.00 28.30 120 SER A N 1
ATOM 790 C CA . SER A 1 120 ? 5.363 -11.824 -43.703 1.00 31.73 120 SER A CA 1
ATOM 791 C C . SER A 1 120 ? 3.883 -11.884 -44.042 1.00 28.98 120 SER A C 1
ATOM 792 O O . SER A 1 120 ? 3.085 -12.326 -43.213 1.00 33.88 120 SER A O 1
ATOM 795 N N . TYR A 1 121 ? 3.519 -11.402 -45.233 1.00 25.05 121 TYR A N 1
ATOM 796 C CA . TYR A 1 121 ? 2.149 -11.540 -45.733 1.00 21.02 121 TYR A CA 1
ATOM 797 C C . TYR A 1 121 ? 2.221 -12.039 -47.160 1.00 23.13 121 TYR A C 1
ATOM 798 O O . TYR A 1 121 ? 2.072 -11.260 -48.130 1.00 20.86 121 TYR A O 1
ATOM 807 N N . PRO A 1 122 ? 2.436 -13.342 -47.298 1.00 23.53 122 PRO A N 1
ATOM 808 C CA . PRO A 1 122 ? 2.406 -14.023 -48.579 1.00 22.34 122 PRO A CA 1
ATOM 809 C C . PRO A 1 122 ? 1.021 -14.085 -49.130 1.00 20.77 122 PRO A C 1
ATOM 810 O O . PRO A 1 122 ? 0.071 -14.298 -48.416 1.00 18.09 122 PRO A O 1
ATOM 814 N N . ALA A 1 123 ? 0.945 -13.968 -50.448 1.00 18.33 123 ALA A N 1
ATOM 815 C CA . ALA A 1 123 ? -0.285 -13.886 -51.164 1.00 15.37 123 ALA A CA 1
ATOM 816 C C . ALA A 1 123 ? -0.033 -14.088 -52.689 1.00 15.93 123 ALA A C 1
ATOM 817 O O . ALA A 1 123 ? 0.681 -13.345 -53.307 1.00 18.24 123 ALA A O 1
ATOM 819 N N . GLU A 1 124 ? -0.697 -15.053 -53.266 1.00 15.20 124 GLU A N 1
ATOM 820 C CA . GLU A 1 124 ? -0.557 -15.373 -54.627 1.00 15.59 124 GLU A CA 1
ATOM 821 C C . GLU A 1 124 ? -1.773 -15.065 -55.406 1.00 18.25 124 GLU A C 1
ATOM 822 O O . GLU A 1 124 ? -2.797 -15.750 -55.213 1.00 13.42 124 GLU A O 1
ATOM 828 N N . PHE A 1 125 ? -1.657 -14.059 -56.285 1.00 15.99 125 PHE A N 1
ATOM 829 C CA . PHE A 1 125 ? -2.802 -13.701 -57.098 1.00 16.60 125 PHE A CA 1
ATOM 830 C C . PHE A 1 125 ? -2.366 -12.991 -58.367 1.00 17.25 125 PHE A C 1
ATOM 831 O O . PHE A 1 125 ? -1.184 -12.548 -58.509 1.00 14.82 125 PHE A O 1
ATOM 839 N N . LEU A 1 126 ? -3.340 -12.740 -59.230 1.00 16.76 126 LEU A N 1
ATOM 840 C CA . LEU A 1 126 ? -3.067 -11.931 -60.386 1.00 14.34 126 LEU A CA 1
ATOM 841 C C . LEU A 1 126 ? -3.937 -10.727 -60.253 1.00 16.85 126 LEU A C 1
ATOM 842 O O . LEU A 1 126 ? -4.996 -10.797 -59.654 1.00 17.84 126 LEU A O 1
ATOM 847 N N . PHE A 1 127 ? -3.460 -9.652 -60.808 1.00 15.65 127 PHE A N 1
ATOM 848 C CA . PHE A 1 127 ? -4.326 -8.521 -61.095 1.00 16.21 127 PHE A CA 1
ATOM 849 C C . PHE A 1 127 ? -4.121 -7.942 -62.521 1.00 17.00 127 PHE A C 1
ATOM 850 O O . PHE A 1 127 ? -3.025 -7.946 -63.042 1.00 19.31 127 PHE A O 1
ATOM 858 N N . GLU A 1 128 ? -5.139 -7.239 -63.049 1.00 18.14 128 GLU A N 1
ATOM 859 C CA . GLU A 1 128 ? -5.002 -6.752 -64.421 1.00 19.94 128 GLU A CA 1
ATOM 860 C C . GLU A 1 128 ? -5.402 -5.285 -64.419 1.00 24.52 128 GLU A C 1
ATOM 861 O O . GLU A 1 128 ? -6.439 -4.936 -63.843 1.00 22.05 128 GLU A O 1
ATOM 867 N N . MET A 1 129 ? -4.488 -4.450 -64.954 1.00 26.98 129 MET A N 1
ATOM 868 C CA . MET A 1 129 ? -4.766 -3.049 -65.324 1.00 27.43 129 MET A CA 1
ATOM 869 C C . MET A 1 129 ? -5.027 -2.870 -66.856 1.00 29.01 129 MET A C 1
ATOM 870 O O . MET A 1 129 ? -4.203 -3.167 -67.662 1.00 27.24 129 MET A O 1
ATOM 875 N N . THR A 1 130 ? -6.201 -2.380 -67.228 1.00 34.27 130 THR A N 1
ATOM 876 C CA . THR A 1 130 ? -6.438 -2.041 -68.626 1.00 36.07 130 THR A CA 1
ATOM 877 C C . THR A 1 130 ? -6.878 -0.577 -68.744 1.00 37.32 130 THR A C 1
ATOM 878 O O . THR A 1 130 ? -7.130 0.063 -67.739 1.00 30.12 130 THR A O 1
ATOM 882 N N . ASP A 1 131 ? -6.945 -0.013 -69.962 1.00 40.03 131 ASP A N 1
ATOM 883 C CA . ASP A 1 131 ? -7.424 1.401 -70.078 1.00 41.24 131 ASP A CA 1
ATOM 884 C C . ASP A 1 131 ? -8.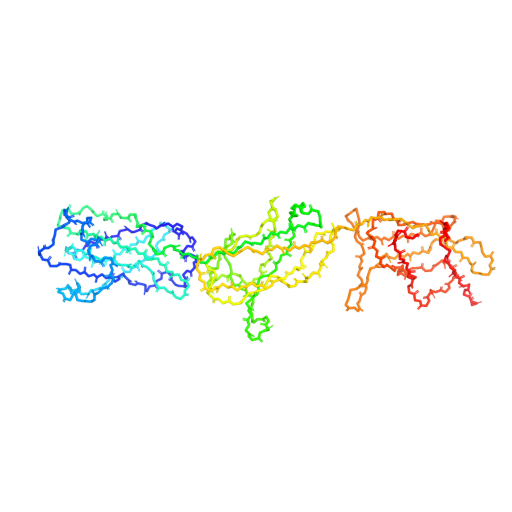852 1.516 -69.569 1.00 41.26 131 ASP A C 1
ATOM 885 O O . ASP A 1 131 ? -9.299 2.629 -69.359 1.00 46.55 131 ASP A O 1
ATOM 890 N N . GLN A 1 132 ? -9.566 0.395 -69.371 1.00 40.09 132 GLN A N 1
ATOM 891 C CA . GLN A 1 132 ? -10.960 0.416 -68.862 1.00 44.71 132 GLN A CA 1
ATOM 892 C C . GLN A 1 132 ? -11.134 0.230 -67.369 1.00 50.30 132 GLN A C 1
ATOM 893 O O . GLN A 1 132 ? -12.262 0.216 -66.872 1.00 52.54 132 GLN A O 1
ATOM 899 N N . THR A 1 133 ? -10.017 0.020 -66.678 1.00 52.05 133 THR A N 1
ATOM 900 C CA . THR A 1 133 ? -9.965 -0.283 -65.251 1.00 48.17 133 THR A CA 1
ATOM 901 C C . THR A 1 133 ? -10.465 0.916 -64.502 1.00 48.67 133 THR A C 1
ATOM 902 O O . THR A 1 133 ? -9.862 1.986 -64.640 1.00 45.36 133 THR A O 1
ATOM 906 N N . VAL A 1 134 ? -11.500 0.731 -63.680 1.00 47.70 134 VAL A N 1
ATOM 907 C CA . VAL A 1 134 ? -11.977 1.814 -62.773 1.00 53.87 134 VAL A CA 1
ATOM 908 C C . VAL A 1 134 ? -10.969 2.007 -61.631 1.00 49.09 134 VAL A C 1
ATOM 909 O O . VAL A 1 134 ? -10.559 1.022 -61.030 1.00 47.65 134 VAL A O 1
ATOM 913 N N . GLU A 1 135 ? -10.577 3.266 -61.361 1.00 48.34 135 GLU A N 1
ATOM 914 C CA . GLU A 1 135 ? -9.568 3.643 -60.343 1.00 45.66 135 GLU A CA 1
ATOM 915 C C . GLU A 1 135 ? -10.102 4.005 -58.947 1.00 47.35 135 GLU A C 1
ATOM 916 O O . GLU A 1 135 ? -10.966 4.857 -58.802 1.00 41.32 135 GLU A O 1
ATOM 922 N N . PRO A 1 136 ? -9.538 3.410 -57.898 1.00 38.19 136 PRO A N 1
ATOM 923 C CA . PRO A 1 136 ? -8.504 2.333 -57.941 1.00 38.08 136 PRO A CA 1
ATOM 924 C C . PRO A 1 136 ? -9.111 0.922 -58.171 1.00 30.96 136 PRO A C 1
ATOM 925 O O . PRO A 1 136 ? -10.329 0.705 -58.065 1.00 29.52 136 PRO A O 1
ATOM 929 N N . LEU A 1 137 ? -8.257 -0.023 -58.544 1.00 28.85 137 LEU A N 1
ATOM 930 C CA . LEU A 1 137 ? -8.636 -1.428 -58.490 1.00 26.06 137 LEU A CA 1
ATOM 931 C C . LEU A 1 137 ? -8.512 -1.877 -57.010 1.00 24.99 137 LEU A C 1
ATOM 932 O O . LEU A 1 137 ? -7.526 -1.644 -56.406 1.00 25.37 137 LEU A O 1
ATOM 937 N N . VAL A 1 138 ? -9.495 -2.587 -56.492 1.00 25.64 138 VAL A N 1
ATOM 938 C CA . VAL A 1 138 ? -9.528 -3.071 -55.092 1.00 25.82 138 VAL A CA 1
ATOM 939 C C . VAL A 1 138 ? -9.444 -4.591 -55.027 1.00 26.18 138 VAL A C 1
ATOM 940 O O . VAL A 1 138 ? -10.323 -5.271 -55.510 1.00 28.70 138 VAL A O 1
ATOM 944 N N . ILE A 1 139 ? -8.397 -5.116 -54.425 1.00 23.98 139 ILE A N 1
ATOM 945 C CA . ILE A 1 139 ? -8.273 -6.541 -54.178 1.00 22.26 139 ILE A CA 1
ATOM 946 C C . ILE A 1 139 ? -8.123 -6.852 -52.677 1.00 20.47 139 ILE A C 1
ATOM 947 O O . ILE A 1 139 ? -7.276 -6.295 -52.000 1.00 17.72 139 ILE A O 1
ATOM 952 N N . VAL A 1 140 ? -8.917 -7.808 -52.221 1.00 17.36 140 VAL A N 1
ATOM 953 C CA . VAL A 1 140 ? -8.879 -8.274 -50.845 1.00 17.89 140 VAL A CA 1
ATOM 954 C C . VAL A 1 140 ? -7.973 -9.530 -50.855 1.00 18.98 140 VAL A C 1
ATOM 955 O O . VAL A 1 140 ? -8.404 -10.596 -51.294 1.00 23.98 140 VAL A O 1
ATOM 959 N N . ALA A 1 141 ? -6.732 -9.411 -50.393 1.00 17.44 141 ALA A N 1
ATOM 960 C CA . ALA A 1 141 ? -5.735 -10.471 -50.663 1.00 19.36 141 ALA A CA 1
ATOM 961 C C . ALA A 1 141 ? -5.763 -11.564 -49.589 1.00 22.97 141 ALA A C 1
ATOM 962 O O . ALA A 1 141 ? -5.705 -11.238 -48.396 1.00 22.50 141 ALA A O 1
ATOM 964 N N . LYS A 1 142 ? -5.838 -12.855 -49.980 1.00 21.04 142 LYS A N 1
ATOM 965 C CA . LYS A 1 142 ? -5.935 -13.920 -49.046 1.00 20.16 142 LYS A CA 1
ATOM 966 C C . LYS A 1 142 ? -4.523 -14.224 -48.686 1.00 20.54 142 LYS A C 1
ATOM 967 O O . LYS A 1 142 ? -3.663 -14.257 -49.537 1.00 20.30 142 LYS A O 1
ATOM 973 N N . LYS A 1 143 ? -4.289 -14.375 -47.397 1.00 20.33 143 LYS A N 1
ATOM 974 C CA . LYS A 1 143 ? -2.932 -14.738 -46.928 1.00 21.17 143 LYS A CA 1
ATOM 975 C C . LYS A 1 143 ? -2.698 -16.219 -47.228 1.00 22.97 143 LYS A C 1
ATOM 976 O O . LYS A 1 143 ? -3.516 -17.070 -46.979 1.00 21.34 143 LYS A O 1
ATOM 982 N N . THR A 1 144 ? -1.510 -16.501 -47.700 1.00 23.77 144 THR A N 1
ATOM 983 C CA . THR A 1 144 ? -1.058 -17.840 -47.954 1.00 31.34 144 THR A CA 1
ATOM 984 C C . THR A 1 144 ? 0.072 -18.306 -46.961 1.00 36.19 144 THR A C 1
ATOM 985 O O . THR A 1 144 ? 0.550 -17.563 -46.170 1.00 37.39 144 THR A O 1
ATOM 989 N N . ASP A 1 145 ? 0.436 -19.566 -47.036 1.00 30.00 145 ASP A N 1
ATOM 990 C CA . ASP A 1 145 ? 1.529 -20.132 -46.247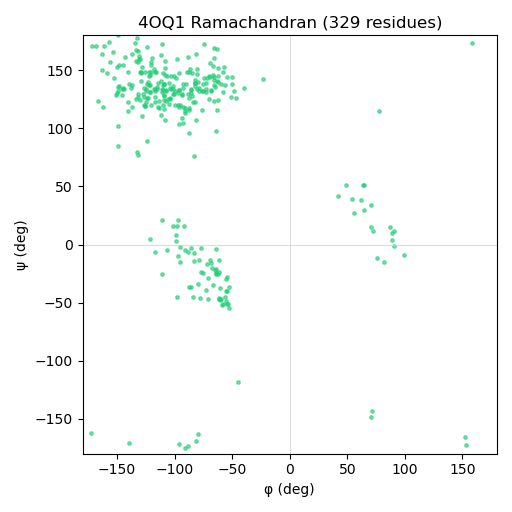 1.00 30.00 145 ASP A CA 1
ATOM 991 C C . ASP A 1 145 ? 1.246 -20.084 -44.774 1.00 30.00 145 ASP A C 1
ATOM 992 O O . ASP A 1 145 ? 2.051 -19.607 -44.029 1.00 30.00 145 ASP A O 1
ATOM 997 N N . THR A 1 146 ? 0.073 -20.573 -44.375 1.00 30.00 146 THR A N 1
ATOM 998 C CA . THR A 1 146 ? -0.461 -20.367 -43.024 1.00 30.00 146 THR A CA 1
ATOM 999 C C . THR A 1 146 ? -0.094 -21.367 -41.914 1.00 30.00 146 THR A C 1
ATOM 1000 O O . THR A 1 146 ? -0.436 -21.140 -40.754 1.00 30.00 146 THR A O 1
ATOM 1004 N N . MET A 1 147 ? 0.587 -22.460 -42.245 1.00 61.00 147 MET A N 1
ATOM 1005 C CA . MET A 1 147 ? 0.933 -23.453 -41.225 1.00 51.43 147 MET A CA 1
ATOM 1006 C C . MET A 1 147 ? 1.863 -22.819 -40.196 1.00 41.15 147 MET A C 1
ATOM 1007 O O . MET A 1 147 ? 2.733 -22.028 -40.561 1.00 37.63 147 MET A O 1
ATOM 1012 N N . THR A 1 148 ? 1.690 -23.140 -38.913 1.00 33.94 148 THR A N 1
ATOM 1013 C CA . THR A 1 148 ? 2.460 -22.461 -37.934 1.00 37.09 148 THR A CA 1
ATOM 1014 C C . THR A 1 148 ? 2.785 -23.523 -36.899 1.00 30.47 148 THR A C 1
ATOM 1015 O O . THR A 1 148 ? 2.070 -24.555 -36.845 1.00 26.61 148 THR A O 1
ATOM 1019 N N . THR A 1 149 ? 3.790 -23.268 -36.096 1.00 28.16 149 THR A N 1
ATOM 1020 C CA . THR A 1 149 ? 3.990 -24.052 -34.847 1.00 29.19 149 THR A CA 1
ATOM 1021 C C . THR A 1 149 ? 2.884 -23.793 -33.873 1.00 26.92 149 THR A C 1
ATOM 1022 O O . THR A 1 149 ? 2.225 -22.765 -33.953 1.00 25.12 149 THR A O 1
ATOM 1026 N N . LYS A 1 150 ? 2.611 -24.767 -32.992 1.00 26.05 150 LYS A N 1
ATOM 1027 C CA . LYS A 1 150 ? 1.494 -24.678 -32.056 1.00 27.82 150 LYS A CA 1
ATOM 1028 C C . LYS A 1 150 ? 1.893 -25.433 -30.809 1.00 25.08 150 LYS A C 1
ATOM 1029 O O . LYS A 1 150 ? 2.355 -26.610 -30.875 1.00 24.24 150 LYS A O 1
ATOM 1035 N N . VAL A 1 151 ? 1.665 -24.788 -29.675 1.00 21.26 151 VAL A N 1
ATOM 1036 C CA . VAL A 1 151 ? 1.905 -25.440 -28.349 1.00 21.93 151 VAL A CA 1
ATOM 1037 C C . VAL A 1 151 ? 0.826 -25.086 -27.387 1.00 22.15 151 VAL A C 1
ATOM 1038 O O . VAL A 1 151 ? 0.320 -23.961 -27.380 1.00 21.69 151 VAL A O 1
ATOM 1042 N N . LYS A 1 152 ? 0.392 -26.115 -26.631 1.00 23.35 152 LYS A N 1
ATOM 1043 C CA . LYS A 1 152 ? -0.697 -26.028 -25.729 1.00 24.99 152 LYS A CA 1
ATOM 1044 C C . LYS A 1 152 ? -0.200 -26.477 -24.365 1.00 20.55 152 LYS A C 1
ATOM 1045 O O . LYS A 1 152 ? 0.371 -27.579 -24.195 1.00 23.18 152 LYS A O 1
ATOM 1051 N N . LEU A 1 153 ? -0.341 -25.587 -23.392 1.00 22.55 153 LEU A N 1
ATOM 1052 C CA . LEU A 1 153 ? -0.046 -25.889 -21.996 1.00 18.43 153 LEU A CA 1
ATOM 1053 C C . LEU A 1 153 ? -1.351 -26.161 -21.263 1.00 18.84 153 LEU A C 1
ATOM 1054 O O . LEU A 1 153 ? -2.315 -25.372 -21.355 1.00 22.54 153 LEU A O 1
ATOM 1059 N N . ILE A 1 154 ? -1.372 -27.294 -20.551 1.00 17.70 154 ILE A N 1
ATOM 1060 C CA . ILE A 1 154 ? -2.509 -27.697 -19.734 1.00 22.45 154 ILE A CA 1
ATOM 1061 C C . ILE A 1 154 ? -2.077 -27.699 -18.261 1.00 17.14 154 ILE A C 1
ATOM 1062 O O . ILE A 1 154 ? -1.178 -28.420 -17.880 1.00 15.29 154 ILE A O 1
ATOM 1067 N N . LYS A 1 155 ? -2.742 -26.858 -17.485 1.00 16.04 155 LYS A N 1
ATOM 1068 C CA . LYS A 1 155 ? -2.498 -26.696 -16.073 1.00 18.57 155 LYS A CA 1
ATOM 1069 C C . LYS A 1 155 ? -3.582 -27.350 -15.239 1.00 18.00 155 LYS A C 1
ATOM 1070 O O . LYS A 1 155 ? -4.717 -27.017 -15.313 1.00 18.83 155 LYS A O 1
ATOM 1076 N N . VAL A 1 156 ? -3.166 -28.271 -14.415 1.00 15.27 156 VAL A N 1
ATOM 1077 C CA . VAL A 1 156 ? -4.041 -29.031 -13.551 1.00 17.32 156 VAL A CA 1
ATOM 1078 C C . VAL A 1 156 ? -3.571 -29.101 -12.090 1.00 17.79 156 VAL A C 1
ATOM 1079 O O . VAL A 1 156 ? -2.371 -28.835 -11.743 1.00 16.66 156 VAL A O 1
ATOM 1083 N N . ASP A 1 157 ? -4.479 -29.544 -11.233 1.00 17.73 157 ASP A N 1
ATOM 1084 C CA . ASP A 1 157 ? -4.113 -30.035 -9.921 1.00 19.14 157 ASP A CA 1
ATOM 1085 C C . ASP A 1 157 ? -3.872 -31.517 -9.957 1.00 19.50 157 ASP A C 1
ATOM 1086 O O . ASP A 1 157 ? -3.878 -32.130 -11.020 1.00 18.39 157 ASP A O 1
ATOM 1091 N N . GLN A 1 158 ? -3.627 -32.128 -8.822 1.00 20.08 158 GLN A N 1
ATOM 1092 C CA . GLN A 1 158 ? -3.206 -33.560 -8.757 1.00 21.80 158 GLN A CA 1
ATOM 1093 C C . GLN A 1 158 ? -4.388 -34.446 -9.111 1.00 24.05 158 GLN A C 1
ATOM 1094 O O . GLN A 1 158 ? -4.176 -35.572 -9.484 1.00 26.94 158 GLN A O 1
ATOM 1100 N N . ASP A 1 159 ? -5.610 -33.912 -9.067 1.00 20.29 159 ASP A N 1
ATOM 1101 C CA . ASP A 1 159 ? -6.762 -34.723 -9.534 1.00 24.65 159 ASP A CA 1
ATOM 1102 C C . ASP A 1 159 ? -7.190 -34.392 -10.982 1.00 25.41 159 ASP A C 1
ATOM 1103 O O . ASP A 1 159 ? -8.296 -34.735 -11.414 1.00 24.12 159 ASP A O 1
ATOM 1108 N N . HIS A 1 160 ? -6.374 -33.571 -11.656 1.00 25.60 160 HIS A N 1
ATOM 1109 C CA . HIS A 1 160 ? -6.583 -33.137 -12.997 1.00 23.93 160 HIS A CA 1
ATOM 1110 C C . HIS A 1 160 ? -7.804 -32.282 -13.202 1.00 23.57 160 HIS A C 1
ATOM 1111 O O . HIS A 1 160 ? -8.335 -32.219 -14.308 1.00 27.99 160 HIS A O 1
ATOM 1118 N N . ASN A 1 161 ? -8.203 -31.540 -12.181 1.00 20.91 161 ASN A N 1
ATOM 1119 C CA . ASN A 1 161 ? -9.096 -30.403 -12.410 1.00 21.06 161 ASN A CA 1
ATOM 1120 C C . ASN A 1 161 ? -8.267 -29.407 -13.099 1.00 21.76 161 ASN A C 1
ATOM 1121 O O . ASN A 1 161 ? -7.044 -29.314 -12.818 1.00 20.15 161 ASN A O 1
ATOM 1126 N N . ARG A 1 162 ? -8.883 -28.660 -14.008 1.00 20.58 162 ARG A N 1
ATOM 1127 C CA . ARG A 1 162 ? -8.167 -27.647 -14.797 1.00 23.36 162 ARG A CA 1
ATOM 1128 C C . ARG A 1 162 ? -8.048 -26.338 -13.935 1.00 21.18 162 ARG A C 1
ATOM 1129 O O . ARG A 1 162 ? -9.069 -25.902 -13.271 1.00 22.14 162 ARG A O 1
ATOM 1137 N N . LEU A 1 163 ? -6.913 -25.661 -13.956 1.00 19.05 163 LEU A N 1
ATOM 1138 C CA . LEU A 1 163 ? -6.688 -24.431 -13.133 1.00 18.82 163 LEU A CA 1
ATOM 1139 C C . LEU A 1 163 ? -6.626 -23.152 -13.980 1.00 20.75 163 LEU A C 1
ATOM 1140 O O . LEU A 1 163 ? -5.791 -23.001 -14.840 1.00 16.51 163 LEU A O 1
ATOM 1145 N N . GLU A 1 164 ? -7.598 -22.224 -13.767 1.00 18.47 164 GLU A N 1
ATOM 1146 C CA . GLU A 1 164 ? -7.627 -20.984 -14.391 1.00 18.02 164 GLU A CA 1
ATOM 1147 C C . GLU A 1 164 ? -6.903 -19.877 -13.640 1.00 18.56 164 GLU A C 1
ATOM 1148 O O . GLU A 1 164 ? -6.891 -19.806 -12.410 1.00 19.58 164 GLU A O 1
ATOM 1154 N N . GLY A 1 165 ? -6.174 -19.060 -14.396 1.00 18.12 165 GLY A N 1
ATOM 1155 C CA . GLY A 1 165 ? -5.533 -17.883 -13.894 1.00 17.92 165 GLY A CA 1
ATOM 1156 C C . GLY A 1 165 ? -4.121 -18.072 -13.383 1.00 19.46 165 GLY A C 1
ATOM 1157 O O . GLY A 1 165 ? -3.543 -17.187 -12.723 1.00 19.75 165 GLY A O 1
ATOM 1158 N N . VAL A 1 166 ? -3.546 -19.207 -13.657 1.00 18.36 166 VAL A N 1
ATOM 1159 C CA . VAL A 1 166 ? -2.113 -19.390 -13.283 1.00 15.71 166 VAL A CA 1
ATOM 1160 C C . VAL A 1 166 ? -1.222 -18.666 -14.339 1.00 16.02 166 VAL A C 1
ATOM 1161 O O . VAL A 1 166 ? -1.375 -18.831 -15.587 1.00 16.32 166 VAL A O 1
ATOM 1165 N N . GLY A 1 167 ? -0.265 -17.874 -13.881 1.00 17.56 167 GLY A N 1
ATOM 1166 C CA . GLY A 1 167 ? 0.620 -17.083 -14.767 1.00 17.61 167 GLY A CA 1
ATOM 1167 C C . GLY A 1 167 ? 1.957 -17.750 -15.076 1.00 16.44 167 GLY A C 1
ATOM 1168 O O . GLY A 1 167 ? 2.548 -18.321 -14.116 1.00 18.35 167 GLY A O 1
ATOM 1169 N N . PHE A 1 168 ? 2.324 -17.745 -16.380 1.00 16.20 168 PHE A N 1
ATOM 1170 C CA . PHE A 1 168 ? 3.629 -18.309 -16.860 1.00 17.40 168 PHE A CA 1
ATOM 1171 C C . PHE A 1 168 ? 4.359 -17.240 -17.669 1.00 16.31 168 PHE A C 1
ATOM 1172 O O . PHE A 1 168 ? 3.757 -16.340 -18.249 1.00 21.17 168 PHE A O 1
ATOM 1180 N N . LYS A 1 169 ? 5.692 -17.266 -17.633 1.00 20.61 169 LYS A N 1
ATOM 1181 C CA . LYS A 1 169 ? 6.433 -16.566 -18.672 1.00 17.81 169 LYS A CA 1
ATOM 1182 C C . LYS A 1 169 ? 7.081 -17.592 -19.550 1.00 17.16 169 LYS A C 1
ATOM 1183 O O . LYS A 1 169 ? 7.394 -18.745 -19.161 1.00 17.40 169 LYS A O 1
ATOM 1189 N N . LEU A 1 170 ? 7.195 -17.230 -20.821 1.00 20.09 170 LEU A N 1
ATOM 1190 C CA . LEU A 1 170 ? 7.794 -18.044 -21.847 1.00 16.76 170 LEU A CA 1
ATOM 1191 C C . LEU A 1 170 ? 9.183 -17.505 -22.222 1.00 17.72 170 LEU A C 1
ATOM 1192 O O . LEU A 1 170 ? 9.325 -16.386 -22.593 1.00 17.78 170 LEU A O 1
ATOM 1197 N N . VAL A 1 171 ? 10.186 -18.354 -22.138 1.00 18.73 171 VAL A N 1
ATOM 1198 C CA . VAL A 1 171 ? 11.523 -18.056 -22.476 1.00 19.66 171 VAL A CA 1
ATOM 1199 C C . VAL A 1 171 ? 12.075 -19.142 -23.451 1.00 21.88 171 VAL A C 1
ATOM 1200 O O . VAL A 1 171 ? 11.604 -20.274 -23.480 1.00 21.46 171 VAL A O 1
ATOM 1204 N N . SER A 1 172 ? 12.960 -18.736 -24.342 1.00 20.67 172 SER A N 1
ATOM 1205 C CA . SER A 1 172 ? 13.618 -19.663 -25.261 1.00 20.99 172 SER A CA 1
ATOM 1206 C C . SER A 1 172 ? 14.842 -20.117 -24.492 1.00 22.38 172 SER A C 1
ATOM 1207 O O . SER A 1 172 ? 15.287 -19.458 -23.569 1.00 21.97 172 SER A O 1
ATOM 1210 N N . VAL A 1 173 ? 15.373 -21.222 -24.938 1.00 24.19 173 VAL A N 1
ATOM 1211 C CA . VAL A 1 173 ? 16.454 -21.912 -24.314 1.00 26.74 173 VAL A CA 1
ATOM 1212 C C . VAL A 1 173 ? 17.586 -22.169 -25.324 1.00 29.31 173 VAL A C 1
ATOM 1213 O O . VAL A 1 173 ? 17.351 -22.716 -26.400 1.00 29.83 173 VAL A O 1
ATOM 1217 N N . ALA A 1 174 ? 18.813 -21.815 -24.950 1.00 31.82 174 ALA A N 1
ATOM 1218 C CA . ALA A 1 174 ? 19.948 -22.124 -25.781 1.00 32.38 174 ALA A CA 1
ATOM 1219 C C . ALA A 1 174 ? 20.970 -22.862 -24.937 1.00 34.18 174 ALA A C 1
ATOM 1220 O O . ALA A 1 174 ? 21.425 -22.326 -23.948 1.00 34.52 174 ALA A O 1
ATOM 1222 N N . ARG A 1 175 ? 21.320 -24.079 -25.316 1.00 37.80 175 ARG A N 1
ATOM 1223 C CA . ARG A 1 175 ? 22.285 -24.866 -24.521 1.00 46.45 175 ARG A CA 1
ATOM 1224 C C . ARG A 1 175 ? 21.900 -24.846 -23.037 1.00 43.78 175 ARG A C 1
ATOM 1225 O O . ARG A 1 175 ? 22.711 -24.400 -22.226 1.00 39.54 175 ARG A O 1
ATOM 1233 N N . ASP A 1 176 ? 20.634 -25.179 -22.734 1.00 47.04 176 ASP A N 1
ATOM 1234 C CA . ASP A 1 176 ? 20.062 -25.257 -21.367 1.00 53.35 176 ASP A CA 1
ATOM 1235 C C . ASP A 1 176 ? 19.707 -23.954 -20.607 1.00 49.43 176 ASP A C 1
ATOM 1236 O O . ASP A 1 176 ? 19.044 -23.989 -19.555 1.00 45.95 176 ASP A O 1
ATOM 1241 N N . VAL A 1 177 ? 20.150 -22.802 -21.106 1.00 40.22 177 VAL A N 1
ATOM 1242 C CA . VAL A 1 177 ? 20.014 -21.561 -20.361 1.00 34.81 177 VAL A CA 1
ATOM 1243 C C . VAL A 1 177 ? 18.788 -20.867 -20.927 1.00 26.48 177 VAL A C 1
ATOM 1244 O O . VAL A 1 177 ? 18.600 -20.914 -22.126 1.00 29.86 177 VAL A O 1
ATOM 1248 N N . SER A 1 178 ? 18.023 -20.219 -20.096 1.00 28.25 178 SER A N 1
ATOM 1249 C CA . SER A 1 178 ? 16.935 -19.316 -20.524 1.00 27.39 178 SER A CA 1
ATOM 1250 C C . SER A 1 178 ? 17.517 -18.117 -21.294 1.00 28.84 178 SER A C 1
ATOM 1251 O O . SER A 1 178 ? 18.094 -17.134 -20.731 1.00 28.17 178 SER A O 1
ATOM 1254 N N . ALA A 1 179 ? 17.473 -18.229 -22.598 1.00 27.59 179 ALA A N 1
ATOM 1255 C CA . ALA A 1 179 ? 18.204 -17.255 -23.407 1.00 26.61 179 ALA A CA 1
ATOM 1256 C C . ALA A 1 179 ? 17.498 -15.885 -23.588 1.00 25.93 179 ALA A C 1
ATOM 1257 O O . ALA A 1 179 ? 18.123 -14.850 -23.734 1.00 25.81 179 ALA A O 1
ATOM 1259 N N . ALA A 1 180 ? 16.184 -15.888 -23.654 1.00 22.37 180 ALA A N 1
ATOM 1260 C CA . ALA A 1 180 ? 15.488 -14.661 -23.878 1.00 21.31 180 ALA A CA 1
ATOM 1261 C C . ALA A 1 180 ? 14.070 -14.826 -23.511 1.00 20.65 180 ALA A C 1
ATOM 1262 O O . ALA A 1 180 ? 13.480 -15.930 -23.716 1.00 20.50 180 ALA A O 1
ATOM 1264 N N . ALA A 1 181 ? 13.477 -13.718 -23.080 1.00 23.32 181 ALA A N 1
ATOM 1265 C CA . ALA A 1 181 ? 12.015 -13.641 -23.031 1.00 21.58 181 ALA A CA 1
ATOM 1266 C C . ALA A 1 181 ? 11.494 -13.513 -24.458 1.00 22.36 181 ALA A C 1
ATOM 1267 O O . ALA A 1 181 ? 11.964 -12.688 -25.275 1.00 20.98 181 ALA A O 1
ATOM 1269 N N . VAL A 1 182 ? 10.465 -14.304 -24.764 1.00 21.93 182 VAL A N 1
ATOM 1270 C CA . VAL A 1 182 ? 9.984 -14.419 -26.103 1.00 19.69 182 VAL A CA 1
ATOM 1271 C C . VAL A 1 182 ? 9.007 -13.332 -26.368 1.00 18.82 182 VAL A C 1
ATOM 1272 O O . VAL A 1 182 ? 8.096 -13.150 -25.613 1.00 19.21 182 VAL A O 1
ATOM 1276 N N . PRO A 1 183 ? 9.179 -12.609 -27.480 1.00 17.96 183 PRO A N 1
ATOM 1277 C CA . PRO A 1 183 ? 8.163 -11.596 -27.839 1.00 16.77 183 PRO A CA 1
ATOM 1278 C C . PRO A 1 183 ? 6.849 -12.109 -28.332 1.00 15.46 183 PRO A C 1
ATOM 1279 O O . PRO A 1 183 ? 6.871 -12.985 -29.197 1.00 19.76 183 PRO A O 1
ATOM 1283 N N . LEU A 1 184 ? 5.753 -11.450 -27.974 1.00 18.37 184 LEU A N 1
ATOM 1284 C CA . LEU A 1 184 ? 4.397 -11.941 -28.256 1.00 17.28 184 LEU A CA 1
ATOM 1285 C C . LEU A 1 184 ? 3.461 -10.822 -28.555 1.00 23.73 184 LEU A C 1
ATOM 1286 O O . LEU A 1 184 ? 3.654 -9.689 -28.065 1.00 24.49 184 LEU A O 1
ATOM 1291 N N . ILE A 1 185 ? 2.410 -11.143 -29.308 1.00 22.34 185 ILE A N 1
ATOM 1292 C CA . ILE A 1 185 ? 1.372 -10.159 -29.637 1.00 26.45 185 ILE A CA 1
ATOM 1293 C C . ILE A 1 185 ? 0.101 -10.931 -29.550 1.00 28.17 185 ILE A C 1
ATOM 1294 O O . ILE A 1 185 ? 0.079 -12.121 -29.765 1.00 32.90 185 ILE A O 1
ATOM 1299 N N . GLY A 1 186 ? -0.960 -10.262 -29.165 1.00 31.27 186 GLY A N 1
ATOM 1300 C CA . GLY A 1 186 ? -2.227 -10.875 -29.160 1.00 33.77 186 GLY A CA 1
ATOM 1301 C C . GLY A 1 186 ? -2.195 -11.862 -28.041 1.00 34.54 186 GLY A C 1
ATOM 1302 O O . GLY A 1 186 ? -1.451 -11.695 -27.066 1.00 34.82 186 GLY A O 1
ATOM 1303 N N . GLU A 1 187 ? -2.939 -12.939 -28.225 1.00 30.87 187 GLU A N 1
ATOM 1304 C CA . GLU A 1 187 ? -3.186 -13.863 -27.186 1.00 30.36 187 GLU A CA 1
ATOM 1305 C C . GLU A 1 187 ? -3.346 -15.218 -27.842 1.00 33.12 187 GLU A C 1
ATOM 1306 O O . GLU A 1 187 ? -4.480 -15.659 -28.102 1.00 30.22 187 GLU A O 1
ATOM 1312 N N . TYR A 1 188 ? -2.263 -15.926 -28.103 1.00 28.90 188 TYR A N 1
ATOM 1313 C CA . TYR A 1 188 ? -0.881 -15.489 -27.974 1.00 26.86 188 TYR A CA 1
ATOM 1314 C C . TYR A 1 188 ? -0.154 -15.998 -29.211 1.00 23.48 188 TYR A C 1
ATOM 1315 O O . TYR A 1 188 ? -0.325 -17.142 -29.529 1.00 25.46 188 TYR A O 1
ATOM 1324 N N . ARG A 1 189 ? 0.712 -15.197 -29.835 1.00 22.75 189 ARG A N 1
ATOM 1325 C CA . ARG A 1 189 ? 1.321 -15.468 -31.096 1.00 21.84 189 ARG A CA 1
ATOM 1326 C C . ARG A 1 189 ? 2.649 -14.799 -31.033 1.00 21.75 189 ARG A C 1
ATOM 1327 O O . ARG A 1 189 ? 2.749 -13.678 -30.567 1.00 19.28 189 ARG A O 1
ATOM 1335 N N . TYR A 1 190 ? 3.671 -15.483 -31.477 1.00 20.68 190 TYR A N 1
ATOM 1336 C CA . TYR A 1 190 ? 4.969 -14.912 -31.557 1.00 19.94 190 TYR A CA 1
ATOM 1337 C C . TYR A 1 190 ? 4.987 -13.792 -32.581 1.00 25.11 190 TYR A C 1
ATOM 1338 O O . TYR A 1 190 ? 4.374 -13.899 -33.634 1.00 20.03 190 TYR A O 1
ATOM 1347 N N . SER A 1 191 ? 5.714 -12.739 -32.281 1.00 25.07 191 SER A N 1
ATOM 1348 C CA . SER A 1 191 ? 6.065 -11.768 -33.282 1.00 28.63 191 SER A CA 1
ATOM 1349 C C . SER A 1 191 ? 7.370 -11.210 -32.874 1.00 26.39 191 SER A C 1
ATOM 1350 O O . SER A 1 191 ? 7.521 -10.768 -31.740 1.00 24.15 191 SER A O 1
ATOM 1353 N N . SER A 1 192 ? 8.313 -11.167 -33.788 1.00 27.10 192 SER A N 1
ATOM 1354 C CA . SER A 1 192 ? 9.684 -10.806 -33.393 1.00 30.01 192 SER A CA 1
ATOM 1355 C C . SER A 1 192 ? 9.855 -9.318 -32.956 1.00 28.32 192 SER A C 1
ATOM 1356 O O . SER A 1 192 ? 10.877 -8.977 -32.382 1.00 34.80 192 SER A O 1
ATOM 1359 N N . SER A 1 193 ? 8.864 -8.506 -33.245 1.00 31.98 193 SER A N 1
ATOM 1360 C CA . SER A 1 193 ? 8.831 -7.124 -32.845 1.00 39.39 193 SER A CA 1
ATOM 1361 C C . SER A 1 193 ? 7.739 -6.922 -31.783 1.00 42.52 193 SER A C 1
ATOM 1362 O O . SER A 1 193 ? 7.301 -5.818 -31.571 1.00 44.01 193 SER A O 1
ATOM 1365 N N . GLY A 1 194 ? 7.331 -7.997 -31.109 1.00 33.50 194 GLY A N 1
ATOM 1366 C CA . GLY A 1 194 ? 6.361 -7.971 -30.061 1.00 33.10 194 GLY A CA 1
ATOM 1367 C C . GLY A 1 194 ? 6.904 -7.554 -28.691 1.00 30.66 194 GLY A C 1
ATOM 1368 O O . GLY A 1 194 ? 8.029 -7.039 -28.543 1.00 30.18 194 GLY A O 1
ATOM 1369 N N . GLN A 1 195 ? 6.065 -7.755 -27.690 1.00 31.83 195 GLN A N 1
ATOM 1370 C CA . GLN A 1 195 ? 6.321 -7.301 -26.317 1.00 30.53 195 GLN A CA 1
ATOM 1371 C C . GLN A 1 195 ? 6.910 -8.501 -25.579 1.00 30.29 195 GLN A C 1
ATOM 1372 O O . GLN A 1 195 ? 6.434 -9.641 -25.669 1.00 23.12 195 GLN A O 1
ATOM 1378 N N . VAL A 1 196 ? 7.980 -8.238 -24.872 1.00 25.90 196 VAL A N 1
ATOM 1379 C CA . VAL A 1 196 ? 8.805 -9.281 -24.202 1.00 27.64 196 VAL A CA 1
ATOM 1380 C C . VAL A 1 196 ? 8.423 -9.430 -22.698 1.00 29.32 196 VAL A C 1
ATOM 1381 O O . VAL A 1 196 ? 8.719 -10.414 -22.043 1.00 33.15 196 VAL A O 1
ATOM 1385 N N . GLY A 1 197 ? 7.625 -8.523 -22.190 1.00 27.48 197 GLY A N 1
ATOM 1386 C CA . GLY A 1 197 ? 7.414 -8.492 -20.766 1.00 36.49 197 GLY A CA 1
ATOM 1387 C C . GLY A 1 197 ? 6.186 -9.185 -20.215 1.00 39.94 197 GLY A C 1
ATOM 1388 O O . GLY A 1 197 ? 5.792 -8.843 -19.110 1.00 50.64 197 GLY A O 1
ATOM 1389 N N . ARG A 1 198 ? 5.566 -10.132 -20.916 1.00 33.44 198 ARG A N 1
ATOM 1390 C CA . ARG A 1 198 ? 4.192 -10.457 -20.559 1.00 30.90 198 ARG A CA 1
ATOM 1391 C C . ARG A 1 198 ? 4.115 -11.773 -19.757 1.00 30.05 198 ARG A C 1
ATOM 1392 O O . ARG A 1 198 ? 4.884 -12.723 -19.978 1.00 26.10 198 ARG A O 1
ATOM 1400 N N . THR A 1 199 ? 3.177 -11.791 -18.821 1.00 23.87 199 THR A N 1
ATOM 1401 C CA . THR A 1 199 ? 2.777 -12.995 -18.163 1.00 22.03 199 THR A CA 1
ATOM 1402 C C . THR A 1 199 ? 1.630 -13.537 -18.908 1.00 20.80 199 THR A C 1
ATOM 1403 O O . THR A 1 199 ? 0.702 -12.792 -19.263 1.00 21.78 199 THR A O 1
ATOM 1407 N N . LEU A 1 200 ? 1.683 -14.839 -19.156 1.00 19.64 200 LEU A N 1
ATOM 1408 C CA . LEU A 1 200 ? 0.601 -15.564 -19.896 1.00 19.66 200 LEU A CA 1
ATOM 1409 C C . LEU A 1 200 ? -0.245 -16.278 -18.852 1.00 20.77 200 LEU A C 1
ATOM 1410 O O . LEU A 1 200 ? 0.278 -16.964 -17.997 1.00 19.85 200 LEU A O 1
ATOM 1415 N N . TYR A 1 201 ? -1.597 -16.251 -18.945 1.00 18.83 201 TYR A N 1
ATOM 1416 C CA . TYR A 1 201 ? -2.420 -16.816 -17.928 1.00 19.13 201 TYR A CA 1
ATOM 1417 C C . TYR A 1 201 ? -3.323 -17.896 -18.502 1.00 18.11 201 TYR A C 1
ATOM 1418 O O . TYR A 1 201 ? -3.923 -17.695 -19.546 1.00 19.88 201 TYR A O 1
ATOM 1427 N N . THR A 1 202 ? -3.428 -18.979 -17.783 1.00 15.12 202 THR A N 1
ATOM 1428 C CA . THR A 1 202 ? -4.373 -20.091 -18.071 1.00 16.36 202 THR A CA 1
ATOM 1429 C C . THR A 1 202 ? -5.763 -19.602 -18.172 1.00 18.22 202 THR A C 1
ATOM 1430 O O . THR A 1 202 ? -6.166 -18.826 -17.286 1.00 18.36 202 THR A O 1
ATOM 1434 N N . ASP A 1 203 ? -6.527 -20.229 -19.082 1.00 20.69 203 ASP A N 1
ATOM 1435 C CA . ASP A 1 203 ? -7.933 -19.834 -19.367 1.00 27.47 203 ASP A CA 1
ATOM 1436 C C . ASP A 1 203 ? -8.863 -20.709 -18.557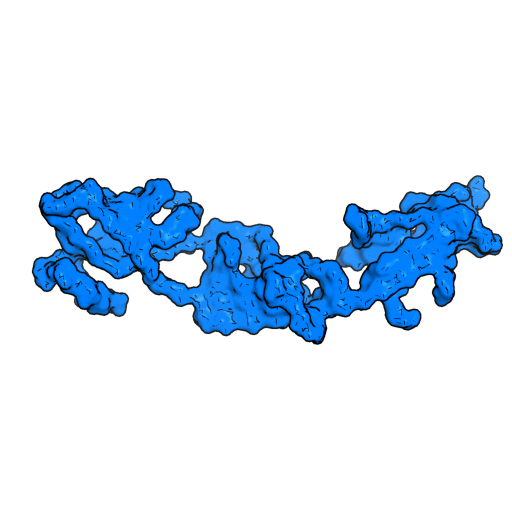 1.00 25.20 203 ASP A C 1
ATOM 1437 O O . ASP A 1 203 ? 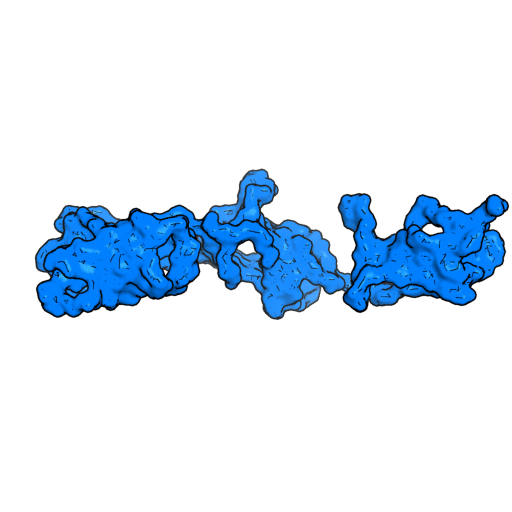-8.425 -21.465 -17.719 1.00 22.45 203 ASP A O 1
ATOM 1442 N N . LYS A 1 204 ? -10.163 -20.644 -18.775 1.00 28.21 204 LYS A N 1
ATOM 1443 C CA . LYS A 1 204 ? -11.056 -21.424 -17.936 1.00 29.12 204 LYS A CA 1
ATOM 1444 C C . LYS A 1 204 ? -10.838 -22.905 -18.103 1.00 27.20 204 LYS A C 1
ATOM 1445 O O . LYS A 1 204 ? -11.316 -23.690 -17.305 1.00 27.45 204 LYS A O 1
ATOM 1451 N N . ASN A 1 205 ? -10.244 -23.322 -19.201 1.00 25.64 205 ASN A N 1
ATOM 1452 C CA . ASN A 1 205 ? -9.915 -24.710 -19.332 1.00 25.82 205 ASN A CA 1
ATOM 1453 C C . ASN A 1 205 ? -8.532 -25.059 -18.860 1.00 22.80 205 ASN A C 1
ATOM 1454 O O . ASN A 1 205 ? -7.982 -26.109 -19.179 1.00 22.65 205 ASN A O 1
ATOM 1459 N N . GLY A 1 206 ? -7.929 -24.181 -18.118 1.00 23.35 206 GLY A N 1
ATOM 1460 C CA . GLY A 1 206 ? -6.548 -24.420 -17.737 1.00 21.42 206 GLY A CA 1
ATOM 1461 C C . GLY A 1 206 ? -5.514 -24.302 -18.826 1.00 22.88 206 GLY A C 1
ATOM 1462 O O . GLY A 1 206 ? -4.385 -24.825 -18.636 1.00 19.09 206 GLY A O 1
ATOM 1463 N N . GLU A 1 207 ? -5.852 -23.691 -19.981 1.00 21.53 207 GLU A N 1
ATOM 1464 C CA . GLU A 1 207 ? -5.002 -23.864 -21.156 1.00 21.07 207 GLU A CA 1
ATOM 1465 C C . GLU A 1 207 ? -4.310 -22.577 -21.523 1.00 21.18 207 GLU A C 1
ATOM 1466 O O . GLU A 1 207 ? -4.856 -21.512 -21.330 1.00 24.88 207 GLU A O 1
ATOM 1472 N N . ILE A 1 208 ? -3.055 -22.699 -21.930 1.00 18.12 208 ILE A N 1
ATOM 1473 C CA . ILE A 1 208 ? -2.408 -21.642 -22.688 1.00 18.42 208 ILE A CA 1
ATOM 1474 C C . ILE A 1 208 ? -2.029 -22.165 -24.082 1.00 17.43 208 ILE A C 1
ATOM 1475 O O . ILE A 1 208 ? -1.374 -23.226 -24.231 1.00 19.57 208 ILE A O 1
ATOM 1480 N N . PHE A 1 209 ? -2.337 -21.383 -25.081 1.00 18.90 209 PHE A N 1
ATOM 1481 C CA . PHE A 1 209 ? -2.094 -21.768 -26.504 1.00 19.51 209 PHE A CA 1
ATOM 1482 C C . PHE A 1 209 ? -1.286 -20.725 -27.203 1.00 20.89 209 PHE A C 1
ATOM 1483 O O . PHE A 1 209 ? -1.695 -19.553 -27.251 1.00 23.70 209 PHE A O 1
ATOM 1491 N N . VAL A 1 210 ? -0.105 -21.112 -27.683 1.00 17.83 210 VAL A N 1
ATOM 1492 C CA . VAL A 1 210 ? 0.818 -20.194 -28.355 1.00 18.30 210 VAL A CA 1
ATOM 1493 C C . VAL A 1 210 ? 1.135 -20.698 -29.740 1.00 20.71 210 VAL A C 1
ATOM 1494 O O . VAL A 1 210 ? 1.663 -21.833 -29.906 1.00 19.51 210 VAL A O 1
ATOM 1498 N N . THR A 1 211 ? 0.926 -19.840 -30.732 1.00 21.10 211 THR A N 1
ATOM 1499 C CA . THR A 1 211 ? 1.279 -20.140 -32.130 1.00 20.79 211 THR A CA 1
ATOM 1500 C C . THR A 1 211 ? 2.478 -19.371 -32.680 1.00 24.43 211 THR A C 1
ATOM 1501 O O . THR A 1 211 ? 2.811 -18.298 -32.200 1.00 21.90 211 THR A O 1
ATOM 1505 N N . ASN A 1 212 ? 3.092 -19.920 -33.733 1.00 24.89 212 ASN A N 1
ATOM 1506 C CA . ASN A 1 212 ? 4.080 -19.251 -34.566 1.00 24.39 212 ASN A CA 1
ATOM 1507 C C . ASN A 1 212 ? 5.430 -19.051 -33.936 1.00 22.62 212 ASN A C 1
ATOM 1508 O O . ASN A 1 212 ? 6.233 -18.286 -34.424 1.00 21.26 212 ASN A O 1
ATOM 1513 N N . LEU A 1 213 ? 5.668 -19.693 -32.802 1.00 23.35 213 LEU A N 1
ATOM 1514 C CA . LEU A 1 213 ? 6.977 -19.735 -32.289 1.00 21.04 213 LEU A CA 1
ATOM 1515 C C . LEU A 1 213 ? 7.969 -20.322 -33.328 1.00 23.60 213 LEU A C 1
ATOM 1516 O O . LEU A 1 213 ? 7.649 -21.308 -33.944 1.00 22.31 213 LEU A O 1
ATOM 1521 N N . PRO A 1 214 ? 9.173 -19.740 -33.484 1.00 23.13 214 PRO A N 1
ATOM 1522 C CA . PRO A 1 214 ? 10.163 -20.412 -34.297 1.00 24.66 214 PRO A CA 1
ATOM 1523 C C . PRO A 1 214 ? 10.432 -21.805 -33.768 1.00 26.17 214 PRO A C 1
ATOM 1524 O O . PRO A 1 214 ? 10.192 -22.080 -32.582 1.00 22.86 214 PRO A O 1
ATOM 1528 N N . LEU A 1 215 ? 10.844 -22.718 -34.652 1.00 22.20 215 LEU A N 1
ATOM 1529 C CA . LEU A 1 215 ? 11.401 -23.981 -34.229 1.00 24.31 215 LEU A CA 1
ATOM 1530 C C . LEU A 1 215 ? 12.504 -23.786 -33.173 1.00 22.39 215 LEU A C 1
ATOM 1531 O O . LEU A 1 215 ? 13.307 -22.885 -33.264 1.00 22.62 215 LEU A O 1
ATOM 1536 N N . GLY A 1 216 ? 12.504 -24.639 -32.139 1.00 23.31 216 GLY A N 1
ATOM 1537 C CA . GLY A 1 216 ? 13.500 -24.551 -31.143 1.00 23.29 216 GLY A CA 1
ATOM 1538 C C . GLY A 1 216 ? 13.028 -25.061 -29.772 1.00 23.08 216 GLY A C 1
ATOM 1539 O O . GLY A 1 216 ? 11.964 -25.714 -29.657 1.00 23.10 216 GLY A O 1
ATOM 1540 N N . ASN A 1 217 ? 13.830 -24.704 -28.766 1.00 18.88 217 ASN A N 1
ATOM 1541 C CA . ASN A 1 217 ? 13.649 -25.166 -27.383 1.00 21.29 217 ASN A CA 1
ATOM 1542 C C . ASN A 1 217 ? 13.133 -24.009 -26.547 1.00 19.95 217 ASN A C 1
ATOM 1543 O O . ASN A 1 217 ? 13.616 -22.871 -26.668 1.00 20.15 217 ASN A O 1
ATOM 1548 N N . TYR A 1 218 ? 12.073 -24.329 -25.781 1.00 19.89 218 TYR A N 1
ATOM 1549 C CA . TYR A 1 218 ? 11.381 -23.304 -24.975 1.00 18.35 218 TYR A CA 1
ATOM 1550 C C . TYR A 1 218 ? 11.160 -23.846 -23.548 1.00 17.62 218 TYR A C 1
ATOM 1551 O O . TYR A 1 218 ? 11.218 -25.030 -23.318 1.00 17.07 218 TYR A O 1
ATOM 1560 N N . ARG A 1 219 ? 10.790 -22.920 -22.661 1.00 18.73 219 ARG A N 1
ATOM 1561 C CA . ARG A 1 219 ? 10.493 -23.225 -21.262 1.00 18.69 219 ARG A CA 1
ATOM 1562 C C . ARG A 1 219 ? 9.362 -22.289 -20.802 1.00 18.64 219 ARG A C 1
ATOM 1563 O O . ARG A 1 219 ? 9.439 -21.061 -21.009 1.00 17.89 219 ARG A O 1
ATOM 1571 N N . PHE A 1 220 ? 8.319 -22.901 -20.216 1.00 18.09 220 PHE A N 1
ATOM 1572 C CA . PHE A 1 220 ? 7.272 -22.169 -19.557 1.00 19.50 220 PHE A CA 1
ATOM 1573 C C . PHE A 1 220 ? 7.589 -22.119 -18.028 1.00 20.70 220 PHE A C 1
ATOM 1574 O O . PHE A 1 220 ? 7.728 -23.167 -17.407 1.00 19.75 220 PHE A O 1
ATOM 1582 N N . LYS A 1 221 ? 7.778 -20.911 -17.473 1.00 16.21 221 LYS A N 1
ATOM 1583 C CA . LYS A 1 221 ? 8.088 -20.734 -16.083 1.00 19.48 221 LYS A CA 1
ATOM 1584 C C . LYS A 1 221 ? 6.942 -20.261 -15.296 1.00 16.05 221 LYS A C 1
ATOM 1585 O O . LYS A 1 221 ? 6.320 -19.272 -15.649 1.00 16.73 221 LYS A O 1
ATOM 1591 N N . GLU A 1 222 ? 6.614 -20.979 -14.220 1.00 19.51 222 GLU A N 1
ATOM 1592 C CA . GLU A 1 222 ? 5.381 -20.667 -13.448 1.00 17.93 222 GLU A CA 1
ATOM 1593 C C . GLU A 1 222 ? 5.596 -19.527 -12.438 1.00 18.34 222 GLU A C 1
ATOM 1594 O O . GLU A 1 222 ? 5.688 -19.755 -11.228 1.00 21.25 222 GLU A O 1
ATOM 1600 N N . VAL A 1 223 ? 5.632 -18.310 -12.937 1.00 18.64 223 VAL A N 1
ATOM 1601 C CA . VAL A 1 223 ? 5.954 -17.143 -12.156 1.00 22.28 223 VAL A CA 1
ATOM 1602 C C . VAL A 1 223 ? 4.843 -16.698 -11.253 1.00 22.23 223 VAL A C 1
ATOM 1603 O O . VAL A 1 223 ? 5.132 -16.074 -10.248 1.00 20.24 223 VAL A O 1
ATOM 1607 N N . GLU A 1 224 ? 3.582 -17.032 -11.589 1.00 20.59 224 GLU A N 1
ATOM 1608 C CA . GLU A 1 224 ? 2.440 -16.651 -10.795 1.00 24.38 224 GLU A CA 1
ATOM 1609 C C . GLU A 1 224 ? 1.437 -17.811 -10.502 1.00 21.97 224 GLU A C 1
ATOM 1610 O O . GLU A 1 224 ? 0.359 -17.842 -11.056 1.00 22.45 224 GLU A O 1
ATOM 1616 N N . PRO A 1 225 ? 1.792 -18.702 -9.541 1.00 23.07 225 PRO A N 1
ATOM 1617 C CA . PRO A 1 225 ? 0.887 -19.767 -9.060 1.00 22.72 225 PRO A CA 1
ATOM 1618 C C . PRO A 1 225 ? -0.354 -19.184 -8.426 1.00 21.52 225 PRO A C 1
ATOM 1619 O O . PRO A 1 225 ? -0.370 -18.053 -7.990 1.00 20.57 225 PRO A O 1
ATOM 1623 N N . LEU A 1 226 ? -1.421 -19.949 -8.496 1.00 20.52 226 LEU A N 1
ATOM 1624 C CA . LEU A 1 226 ? -2.674 -19.606 -7.927 1.00 24.32 226 LEU A CA 1
ATOM 1625 C C . LEU A 1 226 ? -2.536 -19.989 -6.475 1.00 22.80 226 LEU A C 1
ATOM 1626 O O . LEU A 1 226 ? -1.981 -21.099 -6.144 1.00 23.64 226 LEU A O 1
ATOM 1631 N N . ALA A 1 227 ? -3.058 -19.123 -5.583 1.00 22.65 227 ALA A N 1
ATOM 1632 C CA . ALA A 1 227 ? -2.940 -19.401 -4.146 1.00 19.00 227 ALA A CA 1
ATOM 1633 C C . ALA A 1 227 ? -3.759 -20.647 -3.820 1.00 18.65 227 ALA A C 1
ATOM 1634 O O . ALA A 1 227 ? -4.874 -20.839 -4.380 1.00 20.80 227 ALA A O 1
ATOM 1636 N N . GLY A 1 228 ? -3.164 -21.507 -2.990 1.00 20.07 228 GLY A N 1
ATOM 1637 C CA . GLY A 1 228 ? -3.773 -22.792 -2.551 1.00 22.91 228 GLY A CA 1
ATOM 1638 C C . GLY A 1 228 ? -3.242 -23.944 -3.330 1.00 23.91 228 GLY A C 1
ATOM 1639 O O . GLY A 1 228 ? -3.437 -25.112 -2.943 1.00 26.06 228 GLY A O 1
ATOM 1640 N N . TYR A 1 229 ? -2.484 -23.628 -4.387 1.00 24.51 229 TYR A N 1
ATOM 1641 C CA . TYR A 1 229 ? -1.904 -24.647 -5.288 1.00 21.44 229 TYR A CA 1
ATOM 1642 C C . TYR A 1 229 ? -0.398 -24.392 -5.447 1.00 26.61 229 TYR A C 1
ATOM 1643 O O . TYR A 1 229 ? -0.011 -23.360 -6.021 1.00 26.53 229 TYR A O 1
ATOM 1652 N N . ALA A 1 230 ? 0.399 -25.302 -4.882 1.00 25.38 230 ALA A N 1
ATOM 1653 C CA . ALA A 1 230 ? 1.853 -25.237 -4.859 1.00 25.94 230 ALA A CA 1
ATOM 1654 C C . ALA A 1 230 ? 2.479 -25.761 -6.192 1.00 25.86 230 ALA A C 1
ATOM 1655 O O . ALA A 1 230 ? 2.067 -26.785 -6.790 1.00 21.29 230 ALA A O 1
ATOM 1657 N N . VAL A 1 231 ? 3.454 -25.004 -6.626 1.00 23.70 231 VAL A N 1
ATOM 1658 C CA . VAL A 1 231 ? 4.276 -25.344 -7.744 1.00 32.62 231 VAL A CA 1
ATOM 1659 C C . VAL A 1 231 ? 5.053 -26.609 -7.498 1.00 32.89 231 VAL A C 1
ATOM 1660 O O . VAL A 1 231 ? 5.865 -26.674 -6.589 1.00 40.06 231 VAL A O 1
ATOM 1664 N N . THR A 1 232 ? 4.893 -27.568 -8.383 1.00 35.42 232 THR A N 1
ATOM 1665 C CA . THR A 1 232 ? 5.731 -28.766 -8.372 1.00 42.53 232 THR A CA 1
ATOM 1666 C C . THR A 1 232 ? 7.095 -28.590 -9.115 1.00 45.20 232 THR A C 1
ATOM 1667 O O . THR A 1 232 ? 8.150 -29.006 -8.655 1.00 46.38 232 THR A O 1
ATOM 1671 N N . THR A 1 233 ? 7.028 -27.979 -10.290 1.00 43.55 233 THR A N 1
ATOM 1672 C CA . THR A 1 233 ? 8.191 -27.747 -11.151 1.00 41.70 233 THR A CA 1
ATOM 1673 C C . THR A 1 233 ? 8.083 -26.338 -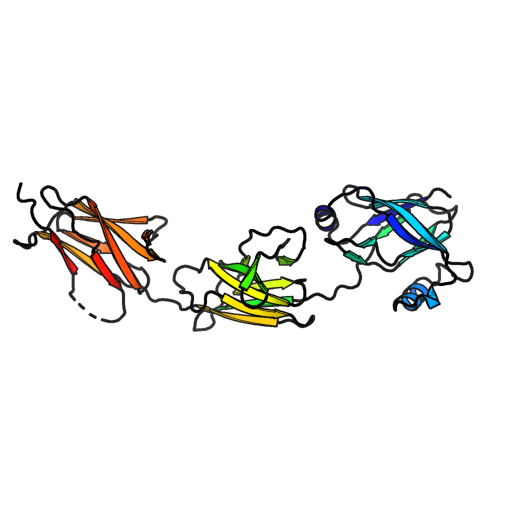11.681 1.00 31.32 233 THR A C 1
ATOM 1674 O O . THR A 1 233 ? 7.129 -26.014 -12.400 1.00 35.87 233 THR A O 1
ATOM 1678 N N . LEU A 1 234 ? 9.017 -25.474 -11.379 1.00 25.20 234 LEU A N 1
ATOM 1679 C CA . LEU A 1 234 ? 8.887 -24.113 -11.909 1.00 30.24 234 LEU A CA 1
ATOM 1680 C C . LEU A 1 234 ? 8.888 -24.000 -13.482 1.00 24.12 234 LEU A C 1
ATOM 1681 O O . LEU A 1 234 ? 8.106 -23.273 -14.125 1.00 20.41 234 LEU A O 1
ATOM 1686 N N . ASP A 1 235 ? 9.846 -24.722 -14.064 1.00 23.45 235 ASP A N 1
ATOM 1687 C CA . ASP A 1 235 ? 10.076 -24.767 -15.502 1.00 22.45 235 ASP A CA 1
ATOM 1688 C C . ASP A 1 235 ? 9.508 -26.032 -16.131 1.00 24.70 235 ASP A C 1
ATOM 1689 O O . ASP A 1 235 ? 9.721 -27.130 -15.616 1.00 27.56 235 ASP A O 1
ATOM 1694 N N . THR A 1 236 ? 8.792 -25.891 -17.257 1.00 23.17 236 THR A N 1
ATOM 1695 C CA . THR A 1 236 ? 8.359 -27.037 -18.039 1.00 21.87 236 THR A CA 1
ATOM 1696 C C . THR A 1 236 ? 8.882 -26.780 -19.479 1.00 23.33 236 THR A C 1
ATOM 1697 O O . THR A 1 236 ? 8.520 -25.801 -20.149 1.00 19.40 236 THR A O 1
ATOM 1701 N N . ASP A 1 237 ? 9.722 -27.681 -19.952 1.00 22.66 237 ASP A N 1
ATOM 1702 C CA . ASP A 1 237 ? 10.432 -27.541 -21.211 1.00 24.19 237 ASP A CA 1
ATOM 1703 C C . ASP A 1 237 ? 9.608 -28.044 -22.340 1.00 24.02 237 ASP A C 1
ATOM 1704 O O . ASP A 1 237 ? 8.766 -28.941 -22.196 1.00 25.13 237 ASP A O 1
ATOM 1709 N N . VAL A 1 238 ? 9.812 -27.481 -23.511 1.00 22.83 238 VAL A N 1
ATOM 1710 C CA . VAL A 1 238 ? 9.014 -27.959 -24.649 1.00 22.71 238 VAL A CA 1
ATOM 1711 C C . VAL A 1 238 ? 9.885 -27.690 -25.880 1.00 22.35 238 VAL A C 1
ATOM 1712 O O . VAL A 1 238 ? 10.686 -26.761 -25.876 1.00 23.18 238 VAL A O 1
ATOM 1716 N N . GLN A 1 239 ? 9.825 -28.613 -26.841 1.00 23.77 239 GLN A N 1
ATOM 1717 C CA . GLN A 1 239 ? 10.657 -28.569 -28.051 1.00 25.13 239 GLN A CA 1
ATOM 1718 C C . GLN A 1 239 ? 9.727 -28.602 -29.250 1.00 23.72 239 GLN A C 1
ATOM 1719 O O . GLN A 1 239 ? 8.818 -29.474 -29.357 1.00 21.67 239 GLN A O 1
ATOM 1725 N N . LEU A 1 240 ? 9.916 -27.619 -30.111 1.00 24.27 240 LEU A N 1
ATOM 1726 C CA . LEU A 1 240 ? 9.112 -27.480 -31.351 1.00 25.40 240 LEU A CA 1
ATOM 1727 C C . LEU A 1 240 ? 10.049 -27.842 -32.494 1.00 24.42 240 LEU A C 1
ATOM 1728 O O . LEU A 1 240 ? 11.026 -27.162 -32.688 1.00 29.94 240 LEU A O 1
ATOM 1733 N N . VAL A 1 241 ? 9.834 -29.025 -33.100 1.00 27.32 241 VAL A N 1
ATOM 1734 C CA . VAL A 1 241 ? 10.731 -29.473 -34.199 1.00 27.41 241 VAL A CA 1
ATOM 1735 C C . VAL A 1 241 ? 10.001 -29.365 -35.546 1.00 30.64 241 VAL A C 1
ATOM 1736 O O . VAL A 1 241 ? 10.616 -29.581 -36.575 1.00 35.60 241 VAL A O 1
ATOM 1740 N N . ASP A 1 242 ? 8.723 -29.005 -35.561 1.00 29.14 242 ASP A N 1
ATOM 1741 C CA . ASP A 1 242 ? 7.913 -28.959 -36.798 1.00 31.19 242 ASP A CA 1
ATOM 1742 C C . ASP A 1 242 ? 6.598 -28.341 -36.457 1.00 30.10 242 ASP A C 1
ATOM 1743 O O . ASP A 1 242 ? 6.508 -27.723 -35.419 1.00 29.86 242 ASP A O 1
ATOM 1748 N N . HIS A 1 243 ? 5.585 -28.504 -37.282 1.00 25.60 243 HIS A N 1
ATOM 1749 C CA . HIS A 1 243 ? 4.356 -27.742 -37.109 1.00 30.40 243 HIS A CA 1
ATOM 1750 C C . HIS A 1 243 ? 3.213 -28.468 -36.396 1.00 29.10 243 HIS A C 1
ATOM 1751 O O . HIS A 1 243 ? 2.109 -27.914 -36.259 1.00 30.39 243 HIS A O 1
ATOM 1758 N N . GLN A 1 244 ? 3.478 -29.679 -35.959 1.00 26.11 244 GLN A N 1
ATOM 1759 C CA . GLN A 1 244 ? 2.484 -30.534 -35.295 1.00 29.03 244 GLN A CA 1
ATOM 1760 C C . GLN A 1 244 ? 2.229 -29.974 -33.844 1.00 26.45 244 GLN A C 1
ATOM 1761 O O . GLN A 1 244 ? 3.158 -29.558 -33.229 1.00 27.89 244 GLN A O 1
ATOM 1767 N N . LEU A 1 245 ? 0.990 -29.947 -33.386 1.00 25.81 245 LEU A N 1
ATOM 1768 C CA . LEU A 1 245 ? 0.675 -29.576 -31.964 1.00 24.62 245 LEU A CA 1
ATOM 1769 C C . LEU A 1 245 ? 1.497 -30.367 -30.986 1.00 30.97 245 LEU A C 1
ATOM 1770 O O . LEU A 1 245 ? 1.567 -31.607 -31.051 1.00 29.49 245 LEU A O 1
ATOM 1775 N N . VAL A 1 246 ? 2.186 -29.645 -30.081 1.00 28.12 246 VAL A N 1
ATOM 1776 C CA . VAL A 1 246 ? 2.800 -30.198 -28.865 1.00 25.56 246 VAL A CA 1
ATOM 1777 C C . VAL A 1 246 ? 1.987 -29.751 -27.617 1.00 27.43 246 VAL A C 1
ATOM 1778 O O . VAL A 1 246 ? 1.680 -28.588 -27.468 1.00 25.04 246 VAL A O 1
ATOM 1782 N N . THR A 1 247 ? 1.512 -30.713 -26.833 1.00 23.23 247 THR A N 1
ATOM 1783 C CA . THR A 1 247 ? 0.776 -30.488 -25.581 1.00 24.34 247 THR A CA 1
ATOM 1784 C C . THR A 1 247 ? 1.633 -30.890 -24.384 1.00 25.85 247 THR A C 1
ATOM 1785 O O . THR A 1 247 ? 2.236 -31.972 -24.425 1.00 22.72 247 THR A O 1
ATOM 1789 N N . ILE A 1 248 ? 1.797 -29.983 -23.382 1.00 24.00 248 ILE A N 1
ATOM 1790 C CA . ILE A 1 248 ? 2.498 -30.276 -22.183 1.00 23.46 248 ILE A CA 1
ATOM 1791 C C . ILE A 1 248 ? 1.484 -30.009 -21.031 1.00 25.75 248 ILE A C 1
ATOM 1792 O O . ILE A 1 248 ? 0.586 -29.115 -21.129 1.00 18.06 248 ILE A O 1
ATOM 1797 N N . THR A 1 249 ? 1.598 -30.835 -19.991 1.00 23.63 249 THR A N 1
ATOM 1798 C CA . THR A 1 249 ? 0.655 -30.842 -18.863 1.00 22.25 249 THR A CA 1
ATOM 1799 C C . THR A 1 249 ? 1.458 -30.548 -17.617 1.00 25.13 249 THR A C 1
ATOM 1800 O O . THR A 1 249 ? 2.441 -31.242 -17.315 1.00 20.63 249 THR A O 1
ATOM 1804 N N . VAL A 1 250 ? 1.103 -29.454 -16.926 1.00 19.90 250 VAL A N 1
ATOM 1805 C CA . VAL A 1 250 ? 1.792 -29.056 -15.745 1.00 19.50 250 VAL A CA 1
ATOM 1806 C C . VAL A 1 250 ? 0.841 -29.260 -14.530 1.00 18.75 250 VAL A C 1
ATOM 1807 O O . VAL A 1 250 ? -0.339 -28.868 -14.561 1.00 18.90 250 VAL A O 1
ATOM 1811 N N . VAL A 1 251 ? 1.374 -29.898 -13.516 1.00 19.69 251 VAL A N 1
ATOM 1812 C CA . VAL A 1 251 ? 0.646 -30.406 -12.337 1.00 23.22 251 VAL A CA 1
ATOM 1813 C C . VAL A 1 251 ? 1.000 -29.564 -11.094 1.00 20.78 251 VAL A C 1
ATOM 1814 O O . VAL A 1 251 ? 2.177 -29.239 -10.803 1.00 21.29 251 VAL A O 1
ATOM 1818 N N . ASN A 1 252 ? -0.054 -29.049 -10.485 1.00 18.40 252 ASN A N 1
ATOM 1819 C CA . ASN A 1 252 ? 0.022 -28.264 -9.254 1.00 16.21 252 ASN A CA 1
ATOM 1820 C C . ASN A 1 252 ? -0.489 -29.073 -8.028 1.00 18.11 252 ASN A C 1
ATOM 1821 O O . ASN A 1 252 ? -1.412 -29.838 -8.145 1.00 19.55 252 ASN A O 1
ATOM 1825 N N . GLN A 1 253 ? 0.124 -28.867 -6.870 1.00 19.61 253 GLN A N 1
ATOM 1826 C CA . GLN A 1 253 ? -0.389 -29.533 -5.619 1.00 22.84 253 GLN A CA 1
ATOM 1827 C C . GLN A 1 253 ? -1.373 -28.697 -4.797 1.00 20.58 253 GLN A C 1
ATOM 1828 O O . GLN A 1 253 ? -1.008 -27.682 -4.217 1.00 20.77 253 GLN A O 1
ATOM 1834 N N . LYS A 1 254 ? -2.650 -29.089 -4.800 1.00 17.52 254 LYS A N 1
ATOM 1835 C CA . LYS A 1 254 ? -3.653 -28.344 -4.017 1.00 17.50 254 LYS A CA 1
ATOM 1836 C C . LYS A 1 254 ? -3.322 -28.642 -2.575 1.00 19.85 254 LYS A C 1
ATOM 1837 O O . LYS A 1 254 ? -3.143 -29.795 -2.228 1.00 23.67 254 LYS A O 1
ATOM 1843 N N . LEU A 1 255 ? -3.124 -27.623 -1.769 1.00 21.39 255 LEU A N 1
ATOM 1844 C CA . LEU A 1 255 ? -2.730 -27.761 -0.384 1.00 22.04 255 LEU A CA 1
ATOM 1845 C C . LEU A 1 255 ? -3.919 -27.624 0.531 1.00 20.42 255 LEU A C 1
ATOM 1846 O O . LEU A 1 255 ? -4.780 -26.761 0.338 1.00 19.36 255 LEU A O 1
ATOM 1851 N N . PRO A 1 256 ? -4.035 -28.551 1.463 1.00 25.94 256 PRO A N 1
ATOM 1852 C CA . PRO A 1 256 ? -5.049 -28.373 2.484 1.00 31.50 256 PRO A CA 1
ATOM 1853 C C . PRO A 1 256 ? -4.750 -27.091 3.342 1.00 29.70 256 PRO A C 1
ATOM 1854 O O . PRO A 1 256 ? -3.589 -26.499 3.310 1.00 28.00 256 PRO A O 1
ATOM 1858 N N . ARG A 1 257 ? -5.741 -26.703 4.144 1.00 24.56 257 ARG A N 1
ATOM 1859 C CA . ARG A 1 257 ? -5.586 -25.533 5.044 1.00 26.14 257 ARG A CA 1
ATOM 1860 C C . ARG A 1 257 ? -5.783 -25.964 6.496 1.00 26.23 257 ARG A C 1
ATOM 1861 O O . ARG A 1 257 ? -6.479 -26.971 6.774 1.00 26.42 257 ARG A O 1
ATOM 1869 N N . GLY A 1 258 ? -5.182 -25.204 7.419 1.00 27.77 258 GLY A N 1
ATOM 1870 C CA . GLY A 1 258 ? -5.320 -25.455 8.865 1.00 24.03 258 GLY A CA 1
ATOM 1871 C C . GLY A 1 258 ? -5.236 -24.185 9.689 1.00 26.60 258 GLY A C 1
ATOM 1872 O O . GLY A 1 258 ? -5.104 -23.066 9.125 1.00 24.23 258 GLY A O 1
ATOM 1873 N N . ASN A 1 259 ? -5.355 -24.341 11.026 1.00 26.86 259 ASN A N 1
ATOM 1874 C CA . ASN A 1 259 ? -5.463 -23.169 11.959 1.00 29.42 259 ASN A CA 1
ATOM 1875 C C . ASN A 1 259 ? -4.484 -23.346 13.063 1.00 25.11 259 ASN A C 1
ATOM 1876 O O . ASN A 1 259 ? -4.028 -24.473 13.380 1.00 23.46 259 ASN A O 1
ATOM 1881 N N . VAL A 1 260 ? -4.155 -22.234 13.709 1.00 27.28 260 VAL A N 1
ATOM 1882 C CA . VAL A 1 260 ? -3.272 -22.322 14.871 1.00 24.16 260 VAL A CA 1
ATOM 1883 C C . VAL A 1 260 ? -3.736 -21.290 15.878 1.00 22.70 260 VAL A C 1
ATOM 1884 O O . VAL A 1 260 ? -4.012 -20.157 15.548 1.00 21.95 260 VAL A O 1
ATOM 1888 N N . ASP A 1 261 ? -3.824 -21.729 17.115 1.00 22.07 261 ASP A N 1
ATOM 1889 C CA . ASP A 1 261 ? -4.214 -20.860 18.248 1.00 24.11 261 ASP A CA 1
ATOM 1890 C C . ASP A 1 261 ? -2.974 -20.567 18.993 1.00 18.84 261 ASP A C 1
ATOM 1891 O O . ASP A 1 261 ? -2.215 -21.466 19.292 1.00 21.54 261 ASP A O 1
ATOM 1896 N N . PHE A 1 262 ? -2.812 -19.317 19.332 1.00 19.72 262 PHE A N 1
ATOM 1897 C CA . PHE A 1 262 ? -1.702 -18.881 20.135 1.00 19.16 262 PHE A CA 1
ATOM 1898 C C . PHE A 1 262 ? -2.155 -18.210 21.471 1.00 17.80 262 PHE A C 1
ATOM 1899 O O . PHE A 1 262 ? -3.241 -17.595 21.587 1.00 18.13 262 PHE A O 1
ATOM 1907 N N . MET A 1 263 ? -1.224 -18.244 22.419 1.00 22.18 263 MET A N 1
ATOM 1908 C CA . MET A 1 263 ? -1.343 -17.438 23.673 1.00 17.59 263 MET A CA 1
ATOM 1909 C C . MET A 1 263 ? 0.005 -16.841 24.114 1.00 16.32 263 MET A C 1
ATOM 1910 O O . MET A 1 263 ? 1.039 -17.573 24.292 1.00 16.14 263 MET A O 1
ATOM 1915 N N . LYS A 1 264 ? 0.012 -15.517 24.236 1.00 15.67 264 LYS A N 1
ATOM 1916 C CA . LYS A 1 264 ? 1.205 -14.770 24.599 1.00 15.94 264 LYS A CA 1
ATOM 1917 C C . LYS A 1 264 ? 1.250 -14.578 26.104 1.00 17.39 264 LYS A C 1
ATOM 1918 O O . LYS A 1 264 ? 0.360 -13.964 26.693 1.00 16.14 264 LYS A O 1
ATOM 1924 N N . VAL A 1 265 ? 2.292 -15.117 26.721 1.00 17.16 265 VAL A N 1
ATOM 1925 C CA . VAL A 1 265 ? 2.426 -15.083 28.166 1.00 18.39 265 VAL A CA 1
ATOM 1926 C C . VAL A 1 265 ? 3.765 -14.619 28.604 1.00 19.69 265 VAL A C 1
ATOM 1927 O O . VAL A 1 265 ? 4.691 -14.545 27.822 1.00 19.99 265 VAL A O 1
ATOM 1931 N N . ASP A 1 266 ? 3.820 -14.223 29.885 1.00 20.75 266 ASP A N 1
ATOM 1932 C CA . ASP A 1 266 ? 5.101 -13.937 30.538 1.00 21.83 266 ASP A CA 1
ATOM 1933 C C . ASP A 1 266 ? 5.698 -15.327 30.812 1.00 22.54 266 ASP A C 1
ATOM 1934 O O . ASP A 1 266 ? 5.013 -16.279 31.375 1.00 24.26 266 ASP A O 1
ATOM 1939 N N . GLY A 1 267 ? 6.944 -15.487 30.463 1.00 25.92 267 GLY A N 1
ATOM 1940 C CA . GLY A 1 267 ? 7.525 -16.774 30.535 1.00 29.61 267 GLY A CA 1
ATOM 1941 C C . GLY A 1 267 ? 7.765 -17.280 31.943 1.00 34.20 267 GLY A C 1
ATOM 1942 O O . GLY A 1 267 ? 7.809 -18.486 32.165 1.00 42.21 267 GLY A O 1
ATOM 1943 N N . ARG A 1 268 ? 7.978 -16.384 32.883 1.00 30.21 268 ARG A N 1
ATOM 1944 C CA . ARG A 1 268 ? 8.134 -16.815 34.305 1.00 34.94 268 ARG A CA 1
ATOM 1945 C C . ARG A 1 268 ? 6.826 -17.134 34.991 1.00 33.25 268 ARG A C 1
ATOM 1946 O O . ARG A 1 268 ? 6.657 -18.208 35.589 1.00 33.18 268 ARG A O 1
ATOM 1954 N N . THR A 1 269 ? 5.839 -16.275 34.831 1.00 29.36 269 THR A N 1
ATOM 1955 C CA . THR A 1 269 ? 4.646 -16.431 35.593 1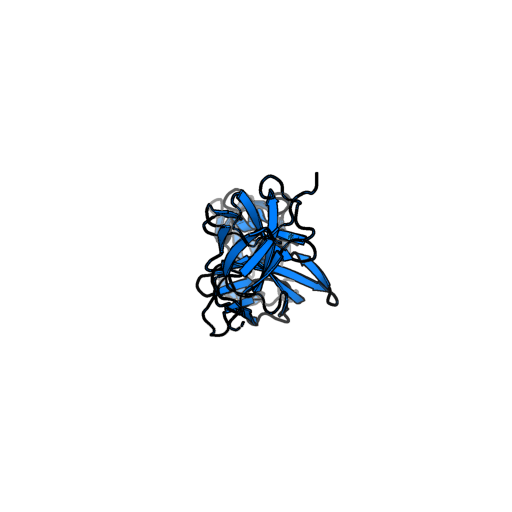.00 27.98 269 THR A CA 1
ATOM 1956 C C . THR A 1 269 ? 3.574 -17.203 34.840 1.00 30.95 269 THR A C 1
ATOM 1957 O O . THR A 1 269 ? 2.596 -17.607 35.447 1.00 26.94 269 THR A O 1
ATOM 1961 N N . ASN A 1 270 ? 3.725 -17.361 33.518 1.00 27.18 270 ASN A N 1
ATOM 1962 C CA . ASN A 1 270 ? 2.675 -17.877 32.675 1.00 28.45 270 ASN A CA 1
ATOM 1963 C C . ASN A 1 270 ? 1.335 -17.158 32.696 1.00 25.42 270 ASN A C 1
ATOM 1964 O O . ASN A 1 270 ? 0.329 -17.789 32.461 1.00 31.60 270 ASN A O 1
ATOM 1969 N N . THR A 1 271 ? 1.343 -15.893 33.002 1.00 23.34 271 THR A N 1
ATOM 1970 C CA . THR A 1 271 ? 0.091 -15.053 32.949 1.00 27.13 271 THR A CA 1
ATOM 1971 C C . THR A 1 271 ? 0.059 -14.342 31.601 1.00 22.34 271 THR A C 1
ATOM 1972 O O . THR A 1 271 ? 1.114 -14.098 30.962 1.00 19.07 271 THR A O 1
ATOM 1976 N N . SER A 1 272 ? -1.145 -14.138 31.096 1.00 23.47 272 SER A N 1
ATOM 1977 C CA . SER A 1 272 ? -1.297 -13.624 29.741 1.00 20.97 272 SER A CA 1
ATOM 1978 C C . SER A 1 272 ? -0.871 -12.191 29.588 1.00 18.89 272 SER A C 1
ATOM 1979 O O . SER A 1 272 ? -0.845 -11.398 30.566 1.00 19.64 272 SER A O 1
ATOM 1982 N N . LEU A 1 273 ? -0.515 -11.813 28.347 1.00 16.92 273 LEU A N 1
ATOM 1983 C CA . LEU A 1 273 ? -0.051 -10.489 28.003 1.00 18.93 273 LEU A CA 1
ATOM 1984 C C . LEU A 1 273 ? -0.733 -9.968 26.766 1.00 17.77 273 LEU A C 1
ATOM 1985 O O . LEU A 1 273 ? -0.719 -10.628 25.757 1.00 18.46 273 LEU A O 1
ATOM 1990 N N . GLN A 1 274 ? -1.339 -8.797 26.876 1.00 19.09 274 GLN A N 1
ATOM 1991 C CA . GLN A 1 274 ? -2.018 -8.070 25.835 1.00 20.19 274 GLN A CA 1
ATOM 1992 C C . GLN A 1 274 ? -1.051 -7.156 25.113 1.00 21.72 274 GLN A C 1
ATOM 1993 O O . GLN A 1 274 ? -0.065 -6.653 25.688 1.00 18.06 274 GLN A O 1
ATOM 1999 N N . GLY A 1 275 ? -1.321 -6.958 23.834 1.00 21.58 275 GLY A N 1
ATOM 2000 C CA . GLY A 1 275 ? -0.597 -5.973 23.029 1.00 27.46 275 GLY A CA 1
ATOM 2001 C C . GLY A 1 275 ? 0.703 -6.434 22.348 1.00 26.31 275 GLY A C 1
ATOM 2002 O O . GLY A 1 275 ? 1.516 -5.598 21.887 1.00 28.28 275 GLY A O 1
ATOM 2003 N N . ALA A 1 276 ? 0.940 -7.739 22.269 1.00 20.77 276 ALA A N 1
ATOM 2004 C CA . ALA A 1 276 ? 2.097 -8.212 21.493 1.00 21.24 276 ALA A CA 1
ATOM 2005 C C . ALA A 1 276 ? 1.596 -8.272 20.063 1.00 18.47 276 ALA A C 1
ATOM 2006 O O . ALA A 1 276 ? 0.556 -8.874 19.790 1.00 25.97 276 ALA A O 1
ATOM 2008 N N . MET A 1 277 ? 2.258 -7.560 19.188 1.00 17.59 277 MET A N 1
ATOM 2009 C CA . MET A 1 277 ? 1.857 -7.541 17.783 1.00 16.96 277 MET A CA 1
ATOM 2010 C C . MET A 1 277 ? 2.824 -8.256 16.889 1.00 16.47 277 MET A C 1
ATOM 2011 O O . MET A 1 277 ? 4.040 -7.997 16.919 1.00 21.06 277 MET A O 1
ATOM 2016 N N . PHE A 1 278 ? 2.279 -9.094 16.018 1.00 17.13 278 PHE A N 1
ATOM 2017 C CA . PHE A 1 278 ? 3.030 -9.787 15.045 1.00 18.93 278 PHE A CA 1
ATOM 2018 C C . PHE A 1 278 ? 2.500 -9.706 13.625 1.00 19.63 278 PHE A C 1
ATOM 2019 O O . PHE A 1 278 ? 1.245 -9.724 13.372 1.00 19.93 278 PHE A O 1
ATOM 2027 N N . LYS A 1 279 ? 3.421 -9.737 12.680 1.00 18.83 279 LYS A N 1
ATOM 2028 C CA . LYS A 1 279 ? 3.022 -9.930 11.278 1.00 17.67 279 LYS A CA 1
ATOM 2029 C C . LYS A 1 279 ? 3.291 -11.314 10.870 1.00 18.19 279 LYS A C 1
ATOM 2030 O O . LYS A 1 279 ? 4.378 -11.857 11.192 1.00 17.42 279 LYS A O 1
ATOM 2036 N N . VAL A 1 280 ? 2.311 -11.962 10.199 1.00 17.65 280 VAL A N 1
ATOM 2037 C CA . VAL A 1 280 ? 2.546 -13.323 9.803 1.00 18.79 280 VAL A CA 1
ATOM 2038 C C . VAL A 1 280 ? 3.291 -13.416 8.486 1.00 18.95 280 VAL A C 1
ATOM 2039 O O . VAL A 1 280 ? 2.892 -12.791 7.566 1.00 19.40 280 VAL A O 1
ATOM 2043 N N . MET A 1 281 ? 4.380 -14.155 8.410 1.00 17.95 281 MET A N 1
ATOM 2044 C CA . MET A 1 281 ? 5.223 -14.208 7.202 1.00 21.09 281 MET A CA 1
ATOM 2045 C C . MET A 1 281 ? 5.562 -15.609 6.799 1.00 20.68 281 MET A C 1
ATOM 2046 O O . MET A 1 281 ? 5.572 -16.515 7.624 1.00 22.69 281 MET A O 1
ATOM 2051 N N . LYS A 1 282 ? 5.896 -15.767 5.522 1.00 22.87 282 LYS A N 1
ATOM 2052 C CA . LYS A 1 282 ? 6.548 -16.953 5.007 1.00 22.64 282 LYS A CA 1
ATOM 2053 C C . LYS A 1 282 ? 7.945 -16.594 4.585 1.00 25.03 282 LYS A C 1
ATOM 2054 O O . LYS A 1 282 ? 8.281 -15.432 4.494 1.00 23.14 282 LYS A O 1
ATOM 2060 N N . GLU A 1 283 ? 8.789 -17.575 4.408 1.00 23.79 283 GLU A N 1
ATOM 2061 C CA . GLU A 1 283 ? 10.070 -17.269 3.907 1.00 27.46 283 GLU A CA 1
ATOM 2062 C C . GLU A 1 283 ? 10.195 -17.778 2.489 1.00 33.54 283 GLU A C 1
ATOM 2063 O O . GLU A 1 283 ? 9.770 -18.860 2.209 1.00 30.53 283 GLU A O 1
ATOM 2069 N N . GLU A 1 284 ? 10.804 -16.940 1.654 1.00 34.60 284 GLU A N 1
ATOM 2070 C CA . GLU A 1 284 ? 11.024 -17.122 0.222 1.00 41.82 284 GLU A CA 1
ATOM 2071 C C . GLU A 1 284 ? 12.416 -16.602 -0.076 1.00 30.49 284 GLU A C 1
ATOM 2072 O O . GLU A 1 284 ? 12.679 -15.395 0.079 1.00 33.62 284 GLU A O 1
ATOM 2078 N N . SER A 1 285 ? 13.266 -17.519 -0.478 1.00 24.66 285 SER A N 1
ATOM 2079 C CA . SER A 1 285 ? 14.560 -17.170 -1.055 1.00 25.33 285 SER A CA 1
ATOM 2080 C C . SER A 1 285 ? 15.366 -16.259 -0.143 1.00 20.82 285 SER A C 1
ATOM 2081 O O . SER A 1 285 ? 15.987 -15.358 -0.626 1.00 19.77 285 SER A O 1
ATOM 2084 N N . GLY A 1 286 ? 15.312 -16.512 1.174 1.00 19.62 286 GLY A N 1
ATOM 2085 C CA . GLY A 1 286 ? 16.115 -15.814 2.140 1.00 21.43 286 GLY A CA 1
ATOM 2086 C C . GLY A 1 286 ? 15.506 -14.581 2.718 1.00 21.76 286 GLY A C 1
ATOM 2087 O O . GLY A 1 286 ? 16.112 -13.940 3.550 1.00 23.49 286 GLY A O 1
ATOM 2088 N N . HIS A 1 287 ? 14.304 -14.203 2.305 1.00 20.17 287 HIS A N 1
ATOM 2089 C CA . HIS A 1 287 ? 13.666 -13.143 3.011 1.00 26.88 287 HIS A CA 1
ATOM 2090 C C . HIS A 1 287 ? 12.225 -13.436 3.416 1.00 26.40 287 HIS A C 1
ATOM 2091 O O . HIS A 1 287 ? 11.579 -14.285 2.879 1.00 24.10 287 HIS A O 1
ATOM 2098 N N . TYR A 1 288 ? 11.774 -12.683 4.393 1.00 21.41 288 TYR A N 1
ATOM 2099 C CA . TYR A 1 288 ? 10.409 -12.834 4.871 1.00 19.25 288 TYR A CA 1
ATOM 2100 C C . TYR A 1 288 ? 9.473 -12.045 4.069 1.00 22.26 288 TYR A C 1
ATOM 2101 O O . TYR A 1 288 ? 9.650 -10.844 3.791 1.00 23.25 288 TYR A O 1
ATOM 2110 N N . THR A 1 289 ? 8.387 -12.704 3.690 1.00 22.23 289 THR A N 1
ATOM 2111 C CA . THR A 1 289 ? 7.352 -11.960 2.949 1.00 23.59 289 THR A CA 1
ATOM 2112 C C . THR A 1 289 ? 5.968 -12.138 3.549 1.00 23.63 289 THR A C 1
ATOM 2113 O O . THR A 1 289 ? 5.605 -13.216 4.008 1.00 25.85 289 THR A O 1
ATOM 2117 N N . PRO A 1 290 ? 5.170 -11.082 3.579 1.00 26.50 290 PRO A N 1
ATOM 2118 C CA . PRO A 1 290 ? 3.888 -11.121 4.245 1.00 25.94 290 PRO A CA 1
ATOM 2119 C C . PRO A 1 290 ? 2.855 -12.106 3.689 1.00 29.83 290 PRO A C 1
ATOM 2120 O O . PRO A 1 290 ? 2.716 -12.306 2.482 1.00 23.93 290 PRO A O 1
ATOM 2124 N N . VAL A 1 291 ? 2.136 -12.748 4.597 1.00 24.71 291 VAL A N 1
ATOM 2125 C CA . VAL A 1 291 ? 1.003 -13.602 4.177 1.00 25.38 291 VAL A CA 1
ATOM 2126 C C . VAL A 1 291 ? -0.153 -12.660 3.906 1.00 26.03 291 VAL A C 1
ATOM 2127 O O . VAL A 1 291 ? -0.359 -11.719 4.636 1.00 25.94 291 VAL A O 1
ATOM 2131 N N . LEU A 1 292 ? -0.902 -12.931 2.850 1.00 31.18 292 LEU A N 1
ATOM 2132 C CA . LEU A 1 292 ? -2.066 -12.112 2.495 1.00 30.02 292 LEU A CA 1
ATOM 2133 C C . LEU A 1 292 ? -3.309 -12.920 2.722 1.00 30.58 292 LEU A C 1
ATOM 2134 O O . LEU A 1 292 ? -3.326 -14.064 2.335 1.00 33.19 292 LEU A O 1
ATOM 2139 N N . GLN A 1 293 ? -4.317 -12.332 3.368 1.00 32.72 293 GLN A N 1
ATOM 2140 C CA . GLN A 1 293 ? -5.595 -12.938 3.572 1.00 39.80 293 GLN A CA 1
ATOM 2141 C C . GLN A 1 293 ? -6.611 -11.828 3.620 1.00 43.40 293 GLN A C 1
ATOM 2142 O O . GLN A 1 293 ? -6.294 -10.715 4.058 1.00 44.33 293 GLN A O 1
ATOM 2148 N N . ASN A 1 294 ? -7.851 -12.158 3.244 1.00 45.59 294 ASN A N 1
ATOM 2149 C CA . ASN A 1 294 ? -9.006 -11.196 3.230 1.00 47.29 294 ASN A CA 1
ATOM 2150 C C . ASN A 1 294 ? -8.652 -9.823 2.687 1.00 47.93 294 ASN A C 1
ATOM 2151 O O . ASN A 1 294 ? -9.066 -8.815 3.265 1.00 47.26 294 ASN A O 1
ATOM 2156 N N . GLY A 1 295 ? -7.863 -9.816 1.600 1.00 42.88 295 GLY A N 1
ATOM 2157 C CA . GLY A 1 295 ? -7.422 -8.612 0.925 1.00 45.23 295 GLY A CA 1
ATOM 2158 C C . GLY A 1 295 ? -6.420 -7.791 1.694 1.00 47.93 295 GLY A C 1
ATOM 2159 O O . GLY A 1 295 ? -6.447 -6.573 1.588 1.00 40.65 295 GLY A O 1
ATOM 2160 N N . LYS A 1 296 ? -5.535 -8.441 2.474 1.00 47.49 296 LYS A N 1
ATOM 2161 C CA . LYS A 1 296 ? -4.429 -7.714 3.140 1.00 45.23 296 LYS A CA 1
ATOM 2162 C C . LYS A 1 296 ? -3.412 -8.626 3.825 1.00 36.05 296 LYS A C 1
ATOM 2163 O O . LYS A 1 296 ? -3.615 -9.851 3.945 1.00 33.31 296 LYS A O 1
ATOM 2169 N N . GLU A 1 297 ? -2.326 -7.990 4.244 1.00 30.89 297 GLU A N 1
ATOM 2170 C CA . GLU A 1 297 ? -1.296 -8.650 5.072 1.00 32.78 297 GLU A CA 1
ATOM 2171 C C . GLU A 1 297 ? -1.882 -9.009 6.445 1.00 26.90 297 GLU A C 1
ATOM 2172 O O . GLU A 1 297 ? -2.730 -8.298 7.000 1.00 30.18 297 GLU A O 1
ATOM 2178 N N . VAL A 1 298 ? -1.454 -10.140 6.976 1.00 25.48 298 VAL A N 1
ATOM 2179 C CA . VAL A 1 298 ? -2.008 -10.659 8.219 1.00 21.82 298 VAL A CA 1
ATOM 2180 C C . VAL A 1 298 ? -1.199 -10.149 9.401 1.00 24.50 298 VAL A C 1
ATOM 2181 O O . VAL A 1 298 ? -0.007 -10.550 9.597 1.00 21.39 298 VAL A O 1
ATOM 2185 N N . VAL A 1 299 ? -1.854 -9.331 10.237 1.00 22.59 299 VAL A N 1
ATOM 2186 C CA . VAL A 1 299 ? -1.255 -8.862 11.504 1.00 25.47 299 VAL A CA 1
ATOM 2187 C C . VAL A 1 299 ? -2.116 -9.382 12.645 1.00 28.48 299 VAL A C 1
ATOM 2188 O O . VAL A 1 299 ? -3.368 -9.342 12.591 1.00 27.82 299 VAL A O 1
ATOM 2192 N N . VAL A 1 300 ? -1.465 -9.931 13.658 1.00 23.63 300 VAL A N 1
ATOM 2193 C CA . VAL A 1 300 ? -2.185 -10.363 14.819 1.00 21.65 300 VAL A CA 1
ATOM 2194 C C . VAL A 1 300 ? -1.685 -9.685 16.102 1.00 23.97 300 VAL A C 1
ATOM 2195 O O . VAL A 1 300 ? -0.517 -9.284 16.234 1.00 25.23 300 VAL A O 1
ATOM 2199 N N . THR A 1 301 ? -2.626 -9.493 17.027 1.00 24.11 301 THR A N 1
ATOM 2200 C CA . THR A 1 301 ? -2.312 -8.770 18.348 1.00 22.09 301 THR A CA 1
ATOM 2201 C C . THR A 1 301 ? -2.835 -9.635 19.502 1.00 20.68 301 THR A C 1
ATOM 2202 O O . THR A 1 301 ? -4.007 -10.045 19.492 1.00 17.68 301 THR A O 1
ATOM 2206 N N . SER A 1 302 ? -1.970 -9.973 20.442 1.00 19.89 302 SER A N 1
ATOM 2207 C CA . SER A 1 302 ? -2.397 -10.726 21.695 1.00 17.51 302 SER A CA 1
ATOM 2208 C C . SER A 1 302 ? -3.479 -9.904 22.419 1.00 21.30 302 SER A C 1
ATOM 2209 O O . SER A 1 302 ? -3.313 -8.730 22.599 1.00 17.79 302 SER A O 1
ATOM 2212 N N . GLY A 1 303 ? -4.580 -10.580 22.792 1.00 19.38 303 GLY A N 1
ATOM 2213 C CA . GLY A 1 303 ? -5.775 -9.930 23.333 1.00 24.99 303 GLY A CA 1
ATOM 2214 C C . GLY A 1 303 ? -5.640 -9.791 24.846 1.00 24.43 303 GLY A C 1
ATOM 2215 O O . GLY A 1 303 ? -4.575 -9.998 25.420 1.00 22.88 303 GLY A O 1
ATOM 2216 N N . LYS A 1 304 ? -6.719 -9.351 25.465 1.00 26.09 304 LYS A N 1
ATOM 2217 C CA . LYS A 1 304 ? -6.792 -9.212 26.921 1.00 29.97 304 LYS A CA 1
ATOM 2218 C C . LYS A 1 304 ? -6.480 -10.477 27.612 1.00 24.61 304 LYS A C 1
ATOM 2219 O O . LYS A 1 304 ? -6.053 -10.417 28.764 1.00 29.14 304 LYS A O 1
ATOM 2225 N N . ASP A 1 305 ? -6.766 -11.616 26.980 1.00 21.84 305 ASP A N 1
ATOM 2226 C CA . ASP A 1 305 ? -6.419 -12.915 27.528 1.00 23.35 305 ASP A CA 1
ATOM 2227 C C . ASP A 1 305 ? -5.129 -13.530 26.969 1.00 21.76 305 ASP A C 1
ATOM 2228 O O . ASP A 1 305 ? -4.909 -14.685 27.100 1.00 20.18 305 ASP A O 1
ATOM 2233 N N . GLY A 1 306 ? -4.279 -12.758 26.322 1.00 19.26 306 GLY A N 1
ATOM 2234 C CA . GLY A 1 306 ? -3.090 -13.320 25.683 1.00 18.85 306 GLY A CA 1
ATOM 2235 C C . GLY A 1 306 ? -3.340 -13.927 24.308 1.00 19.30 306 GLY A C 1
ATOM 2236 O O . GLY A 1 306 ? -2.435 -14.232 23.593 1.00 22.28 306 GLY A O 1
ATOM 2237 N N . ARG A 1 307 ? -4.598 -14.172 23.942 1.00 20.06 307 ARG A N 1
ATOM 2238 C CA . ARG A 1 307 ? -4.903 -14.970 22.753 1.00 21.47 307 ARG A CA 1
ATOM 2239 C C . ARG A 1 307 ? -4.928 -14.252 21.379 1.00 18.78 307 ARG A C 1
ATOM 2240 O O . ARG A 1 307 ? -5.335 -13.109 21.225 1.00 18.30 307 ARG A O 1
ATOM 2248 N N . PHE A 1 308 ? -4.523 -15.039 20.390 1.00 18.97 308 PHE A N 1
ATOM 2249 C CA . PHE A 1 308 ? -4.619 -14.703 19.000 1.00 18.40 308 PHE A CA 1
ATOM 2250 C C . PHE A 1 308 ? -4.504 -15.970 18.172 1.00 20.71 308 PHE A C 1
ATOM 2251 O O . PHE A 1 308 ? -4.101 -17.027 18.649 1.00 20.33 308 PHE A O 1
ATOM 2259 N N . ARG A 1 309 ? -4.762 -15.825 16.869 1.00 23.69 309 ARG A N 1
ATOM 2260 C CA . ARG A 1 309 ? -5.073 -16.936 16.048 1.00 23.36 309 ARG A CA 1
ATOM 2261 C C . ARG A 1 309 ? -4.804 -16.616 14.553 1.00 21.26 309 ARG A C 1
ATOM 2262 O O . ARG A 1 309 ? -4.898 -15.506 14.170 1.00 23.04 309 ARG A O 1
ATOM 2270 N N . VAL A 1 310 ? -4.417 -17.639 13.812 1.00 22.72 310 VAL A N 1
ATOM 2271 C CA . VAL A 1 310 ? -4.375 -17.609 12.328 1.00 26.72 310 VAL A CA 1
ATOM 2272 C C . VAL A 1 310 ? -5.235 -18.798 11.835 1.00 23.74 310 VAL A C 1
ATOM 2273 O O . VAL A 1 310 ? -5.157 -19.919 12.353 1.00 25.89 310 VAL A O 1
ATOM 2277 N N . GLU A 1 311 ? -6.097 -18.498 10.891 1.00 27.90 311 GLU A N 1
ATOM 2278 C CA . GLU A 1 311 ? -7.023 -19.494 10.415 1.00 29.52 311 GLU A CA 1
ATOM 2279 C C . GLU A 1 311 ? -6.995 -19.610 8.874 1.00 27.52 311 GLU A C 1
ATOM 2280 O O . GLU A 1 311 ? -6.730 -18.636 8.155 1.00 27.89 311 GLU A O 1
ATOM 2286 N N . GLY A 1 312 ? -7.335 -20.792 8.390 1.00 30.12 312 GLY A N 1
ATOM 2287 C CA . GLY A 1 312 ? -7.300 -21.074 6.951 1.00 36.41 312 GLY A CA 1
ATOM 2288 C C . GLY A 1 312 ? -5.822 -21.143 6.623 1.00 38.87 312 GLY A C 1
ATOM 2289 O O . GLY A 1 312 ? -5.021 -21.597 7.406 1.00 43.60 312 GLY A O 1
ATOM 2290 N N . LEU A 1 313 ? -5.365 -20.691 5.516 1.00 45.81 313 LEU A N 1
ATOM 2291 C CA . LEU A 1 313 ? -3.892 -20.792 5.480 1.00 46.13 313 LEU A CA 1
ATOM 2292 C C . LEU A 1 313 ? -3.307 -22.226 5.196 1.00 35.60 313 LEU A C 1
ATOM 2293 O O . LEU A 1 313 ? -3.423 -23.225 5.923 1.00 26.74 313 LEU A O 1
ATOM 2298 N N . GLU A 1 314 ? -2.658 -22.298 4.066 1.00 30.18 314 GLU A N 1
ATOM 2299 C CA . GLU A 1 314 ? -2.233 -23.537 3.524 1.00 28.00 314 GLU A CA 1
ATOM 2300 C C . GLU A 1 314 ? -1.190 -24.173 4.379 1.00 25.16 314 GLU A C 1
ATOM 2301 O O . GLU A 1 314 ? -0.416 -23.488 5.049 1.00 22.24 314 GLU A O 1
ATOM 2307 N N . TYR A 1 315 ? -1.226 -25.476 4.419 1.00 21.69 315 TYR A N 1
ATOM 2308 C CA . TYR A 1 315 ? -0.152 -26.239 4.930 1.00 23.57 315 TYR A CA 1
ATOM 2309 C C . TYR A 1 315 ? 1.210 -25.689 4.530 1.00 27.05 315 TYR A C 1
ATOM 2310 O O . TYR A 1 315 ? 1.490 -25.477 3.353 1.00 23.48 315 TYR A O 1
ATOM 2319 N N . GLY A 1 316 ? 2.103 -25.619 5.509 1.00 27.94 316 GLY A N 1
ATOM 2320 C CA . GLY A 1 316 ? 3.443 -25.095 5.275 1.00 27.30 316 GLY A CA 1
ATOM 2321 C C . GLY A 1 316 ? 4.013 -24.510 6.536 1.00 26.78 316 GLY A C 1
ATOM 2322 O O . GLY A 1 316 ? 3.401 -24.640 7.577 1.00 25.67 316 GLY A O 1
ATOM 2323 N N . THR A 1 317 ? 5.162 -23.862 6.424 1.00 22.49 317 THR A N 1
ATOM 2324 C CA . THR A 1 317 ? 5.880 -23.271 7.549 1.00 23.27 317 THR A CA 1
ATOM 2325 C C . THR A 1 317 ? 5.772 -21.746 7.497 1.00 21.96 317 THR A C 1
ATOM 2326 O O . THR A 1 317 ? 5.900 -21.139 6.404 1.00 21.15 317 THR A O 1
ATOM 2330 N N . TYR A 1 318 ? 5.449 -21.137 8.648 1.00 18.75 318 TYR A N 1
ATOM 2331 C CA . TYR A 1 318 ? 5.266 -19.770 8.750 1.00 19.22 318 TYR A CA 1
ATOM 2332 C C . TYR A 1 318 ? 6.025 -19.190 9.967 1.00 18.90 318 TYR A C 1
ATOM 2333 O O . TYR A 1 318 ? 6.606 -19.936 10.755 1.00 21.65 318 TYR A O 1
ATOM 2342 N N . TYR A 1 319 ? 5.953 -17.888 10.116 1.00 18.97 319 TYR A N 1
ATOM 2343 C CA . TYR A 1 319 ? 6.684 -17.109 11.136 1.00 18.20 319 TYR A CA 1
ATOM 2344 C C . TYR A 1 319 ? 5.865 -15.925 11.663 1.00 16.45 319 TYR A C 1
ATOM 2345 O O . TYR A 1 319 ? 5.295 -15.140 10.877 1.00 16.74 319 TYR A O 1
ATOM 2354 N N . LEU A 1 320 ? 5.876 -15.759 13.000 1.00 13.83 320 LEU A N 1
ATOM 2355 C CA . LEU A 1 320 ? 5.315 -14.616 13.649 1.00 13.49 320 LEU A CA 1
ATOM 2356 C C . LEU A 1 320 ? 6.486 -13.634 13.781 1.00 15.53 320 LEU A C 1
ATOM 2357 O O . LEU A 1 320 ? 7.392 -13.892 14.602 1.00 18.57 320 LEU A O 1
ATOM 2362 N N . TRP A 1 321 ? 6.469 -12.619 12.940 1.00 15.65 321 TRP A N 1
ATOM 2363 C CA . TRP A 1 321 ? 7.498 -11.542 12.957 1.00 16.13 321 TRP A CA 1
ATOM 2364 C C . TRP A 1 321 ? 7.013 -10.511 13.926 1.00 16.62 321 TRP A C 1
ATOM 2365 O O . TRP A 1 321 ? 5.931 -9.894 13.692 1.00 17.96 321 TRP A O 1
ATOM 2376 N N . GLU A 1 322 ? 7.748 -10.312 15.011 1.00 18.83 322 GLU A N 1
ATOM 2377 C CA . GLU A 1 322 ? 7.260 -9.391 16.117 1.00 20.20 322 GLU A CA 1
ATOM 2378 C C . GLU A 1 322 ? 7.415 -7.948 15.733 1.00 22.80 322 GLU A C 1
ATOM 2379 O O . GLU A 1 322 ? 8.545 -7.482 15.428 1.00 19.98 322 GLU A O 1
ATOM 2385 N N . LEU A 1 323 ? 6.272 -7.258 15.617 1.00 18.81 323 LEU A N 1
ATOM 2386 C CA . LEU A 1 323 ? 6.272 -5.836 15.377 1.00 22.10 323 LEU A CA 1
ATOM 2387 C C . LEU A 1 323 ? 6.372 -5.001 16.668 1.00 23.94 323 LEU A C 1
ATOM 2388 O O . LEU A 1 323 ? 7.010 -3.993 16.661 1.00 25.26 323 LEU A O 1
ATOM 2393 N N . GLN A 1 324 ? 5.749 -5.442 17.749 1.00 19.68 324 GLN A N 1
ATOM 2394 C CA . GLN A 1 324 ? 5.719 -4.709 19.005 1.00 23.73 324 GLN A CA 1
ATOM 2395 C C . GLN A 1 324 ? 5.603 -5.692 20.218 1.00 21.56 324 GLN A C 1
ATOM 2396 O O . GLN A 1 324 ? 4.674 -6.518 20.282 1.00 21.96 324 GLN A O 1
ATOM 2402 N N . ALA A 1 325 ? 6.497 -5.526 21.178 1.00 20.52 325 ALA A N 1
ATOM 2403 C CA . ALA A 1 325 ? 6.451 -6.351 22.391 1.00 19.59 325 ALA A CA 1
ATOM 2404 C C . ALA A 1 325 ? 5.376 -5.800 23.377 1.00 21.90 325 ALA A C 1
ATOM 2405 O O . ALA A 1 325 ? 5.033 -4.626 23.328 1.00 23.96 325 ALA A O 1
ATOM 2407 N N . PRO A 1 326 ? 4.770 -6.681 24.219 1.00 21.57 326 PRO A N 1
ATOM 2408 C CA . PRO A 1 326 ? 3.983 -6.178 25.350 1.00 21.70 326 PRO A CA 1
ATOM 2409 C C . PRO A 1 326 ? 4.770 -5.165 26.117 1.00 22.10 326 PRO A C 1
ATOM 2410 O O . PRO A 1 326 ? 5.992 -5.321 26.231 1.00 23.43 326 PRO A O 1
ATOM 2414 N N . THR A 1 327 ? 4.102 -4.131 26.640 1.00 24.62 327 THR A N 1
ATOM 2415 C CA . THR A 1 327 ? 4.739 -3.122 27.513 1.00 28.12 327 THR A CA 1
ATOM 2416 C C . THR A 1 327 ? 5.622 -3.746 28.609 1.00 27.29 327 THR A C 1
ATOM 2417 O O . THR A 1 327 ? 5.201 -4.567 29.379 1.00 25.86 327 THR A O 1
ATOM 2421 N N . GLY A 1 328 ? 6.847 -3.338 28.694 1.00 25.93 328 GLY A N 1
ATOM 2422 C CA . GLY A 1 328 ? 7.686 -3.813 29.776 1.00 28.18 328 GLY A CA 1
ATOM 2423 C C . GLY A 1 328 ? 8.414 -5.092 29.433 1.00 28.16 328 GLY A C 1
ATOM 2424 O O . GLY A 1 328 ? 9.171 -5.648 30.259 1.00 28.02 328 GLY A O 1
ATOM 2425 N N . TYR A 1 329 ? 8.268 -5.558 28.190 1.00 23.90 329 TYR A N 1
ATOM 2426 C CA . TYR A 1 329 ? 8.885 -6.854 27.788 1.00 24.15 329 TYR A CA 1
ATOM 2427 C C . TYR A 1 329 ? 9.940 -6.651 26.674 1.00 25.07 329 TYR A C 1
ATOM 2428 O O . TYR A 1 329 ? 9.878 -5.742 25.918 1.00 27.41 329 TYR A O 1
ATOM 2437 N N . VAL A 1 330 ? 10.969 -7.475 26.653 1.00 25.76 330 VAL A N 1
ATOM 2438 C CA . VAL A 1 330 ? 11.970 -7.468 25.628 1.00 26.09 330 VAL A CA 1
ATOM 2439 C C . VAL A 1 330 ? 11.464 -8.087 24.313 1.00 21.95 330 VAL A C 1
ATOM 2440 O O . VAL A 1 330 ? 10.663 -9.027 24.327 1.00 19.06 330 VAL A O 1
ATOM 2444 N N . GLN A 1 331 ? 11.877 -7.531 23.177 1.00 22.67 331 GLN A N 1
ATOM 2445 C CA . GLN A 1 331 ? 11.593 -8.164 21.886 1.00 25.86 331 GLN A CA 1
ATOM 2446 C C . GLN A 1 331 ? 12.191 -9.584 21.803 1.00 24.46 331 GLN A C 1
ATOM 2447 O O . GLN A 1 331 ? 13.311 -9.897 22.307 1.00 21.61 331 GLN A O 1
ATOM 2453 N N . LEU A 1 332 ? 11.415 -10.484 21.243 1.00 22.09 332 LEU A N 1
ATOM 2454 C CA . LEU A 1 332 ? 11.880 -11.804 21.010 1.00 24.89 332 LEU A CA 1
ATOM 2455 C C . LEU A 1 332 ? 13.129 -11.791 20.123 1.00 22.05 332 LEU A C 1
ATOM 2456 O O . LEU A 1 332 ? 13.270 -10.902 19.299 1.00 21.96 332 LEU A O 1
ATOM 2461 N N . THR A 1 333 ? 14.038 -12.743 20.296 1.00 21.29 333 THR A N 1
ATOM 2462 C CA . THR A 1 333 ? 15.282 -12.652 19.588 1.00 22.77 333 THR A CA 1
ATOM 2463 C C . THR A 1 333 ? 15.177 -13.183 18.176 1.00 22.95 333 THR A C 1
ATOM 2464 O O . THR A 1 333 ? 16.020 -12.923 17.393 1.00 19.03 333 THR A O 1
ATOM 2468 N N . SER A 1 334 ? 14.101 -13.909 17.837 1.00 21.07 334 SER A N 1
ATOM 2469 C CA . SER A 1 334 ? 13.865 -14.282 16.459 1.00 23.44 334 SER A CA 1
ATOM 2470 C C . SER A 1 334 ? 12.352 -14.488 16.272 1.00 21.22 334 SER A C 1
ATOM 2471 O O . SER A 1 334 ? 11.616 -14.602 17.260 1.00 20.00 334 SER A O 1
ATOM 2474 N N . PRO A 1 335 ? 11.899 -14.552 15.031 1.00 18.70 335 PRO A N 1
ATOM 2475 C CA . PRO A 1 335 ? 10.441 -14.738 14.852 1.00 19.10 335 PRO A CA 1
ATOM 2476 C C . PRO A 1 335 ? 10.083 -16.106 15.383 1.00 19.33 335 PRO A C 1
ATOM 2477 O O . PRO A 1 335 ? 10.901 -17.027 15.382 1.00 19.63 335 PRO A O 1
ATOM 2481 N N . VAL A 1 336 ? 8.814 -16.288 15.681 1.00 19.26 336 VAL A N 1
ATOM 2482 C CA . VAL A 1 336 ? 8.344 -17.594 16.130 1.00 22.01 336 VAL A CA 1
ATOM 2483 C C . VAL A 1 336 ? 7.956 -18.479 14.895 1.00 22.45 336 VAL A C 1
ATOM 2484 O O . VAL A 1 336 ? 7.028 -18.161 14.171 1.00 16.18 336 VAL A O 1
ATOM 2488 N N . SER A 1 337 ? 8.646 -19.593 14.701 1.00 19.18 337 SER A N 1
ATOM 2489 C CA . SER A 1 337 ? 8.291 -20.484 13.638 1.00 18.95 337 SER A CA 1
ATOM 2490 C C . SER A 1 337 ? 7.131 -21.408 14.034 1.00 20.00 337 SER A C 1
ATOM 2491 O O . SER A 1 337 ? 7.038 -21.878 15.172 1.00 19.96 337 SER A O 1
ATOM 2494 N N . PHE A 1 338 ? 6.257 -21.656 13.100 1.00 19.07 338 PHE A N 1
ATOM 2495 C CA . PHE A 1 338 ? 5.182 -22.633 13.294 1.00 21.19 338 PHE A CA 1
ATOM 2496 C C . PHE A 1 338 ? 4.866 -23.261 11.976 1.00 22.07 338 PHE A C 1
ATOM 2497 O O . PHE A 1 338 ? 5.009 -22.621 10.932 1.00 20.31 338 PHE A O 1
ATOM 2505 N N . THR A 1 339 ? 4.333 -24.491 12.039 1.00 22.61 339 THR A N 1
ATOM 2506 C CA . THR A 1 339 ? 4.123 -25.363 10.860 1.00 23.44 339 THR A CA 1
ATOM 2507 C C . THR A 1 339 ? 2.701 -25.741 10.920 1.00 26.52 339 THR A C 1
ATOM 2508 O O . THR A 1 339 ? 2.209 -26.108 11.973 1.00 30.63 339 THR A O 1
ATOM 2512 N N . ILE A 1 340 ? 1.991 -25.519 9.832 1.00 23.08 340 ILE A N 1
ATOM 2513 C CA . ILE A 1 340 ? 0.612 -26.024 9.690 1.00 24.49 340 ILE A CA 1
ATOM 2514 C C . ILE A 1 340 ? 0.597 -27.345 8.906 1.00 27.37 340 ILE A C 1
ATOM 2515 O O . ILE A 1 340 ? 1.150 -27.408 7.827 1.00 24.40 340 ILE A O 1
ATOM 2520 N N . GLY A 1 341 ? -0.084 -28.373 9.423 1.00 29.26 341 GLY A N 1
ATOM 2521 C CA . GLY A 1 341 ? 0.054 -29.720 8.833 1.00 30.93 341 GLY A CA 1
ATOM 2522 C C . GLY A 1 341 ? -0.994 -30.648 9.359 1.00 36.83 341 GLY A C 1
ATOM 2523 O O . GLY A 1 341 ? -1.738 -30.289 10.259 1.00 33.50 341 GLY A O 1
ATOM 2524 N N . LYS A 1 342 ? -1.090 -31.825 8.760 1.00 45.27 342 LYS A N 1
ATOM 2525 C CA . LYS A 1 342 ? -2.076 -32.826 9.176 1.00 51.78 342 LYS A CA 1
ATOM 2526 C C . LYS A 1 342 ? -1.802 -33.377 10.594 1.00 53.03 342 LYS A C 1
ATOM 2527 O O . LYS A 1 342 ? -2.754 -33.671 11.300 1.00 57.68 342 LYS A O 1
ATOM 2533 N N . ASP A 1 343 ? -0.533 -33.517 10.997 1.00 51.55 343 ASP A N 1
ATOM 2534 C CA . ASP A 1 343 ? -0.187 -34.103 12.318 1.00 57.41 343 ASP A CA 1
ATOM 2535 C C . ASP A 1 343 ? -1.018 -33.597 13.506 1.00 62.23 343 ASP A C 1
ATOM 2536 O O . ASP A 1 343 ? -0.707 -32.554 14.087 1.00 61.25 343 ASP A O 1
ATOM 2541 N N . GLU A 1 347 ? 0.283 -29.418 20.928 1.00 58.45 347 GLU A N 1
ATOM 2542 C CA . GLU A 1 347 ? -0.416 -28.644 21.961 1.00 53.35 347 GLU A CA 1
ATOM 2543 C C . GLU A 1 347 ? -1.712 -28.013 21.449 1.00 43.71 347 GLU A C 1
ATOM 2544 O O . GLU A 1 347 ? -1.808 -27.581 20.299 1.00 44.79 347 GLU A O 1
ATOM 2550 N N . LEU A 1 348 ? -2.728 -27.982 22.304 1.00 40.49 348 LEU A N 1
ATOM 2551 C CA . LEU A 1 348 ? -4.013 -27.356 21.984 1.00 35.81 348 LEU A CA 1
ATOM 2552 C C . LEU A 1 348 ? -3.906 -25.837 21.676 1.00 35.89 348 LEU A C 1
ATOM 2553 O O . LEU A 1 348 ? -4.623 -25.294 20.836 1.00 34.90 348 LEU A O 1
ATOM 2558 N N . VAL A 1 349 ? -3.040 -25.135 22.389 1.00 28.91 349 VAL A N 1
ATOM 2559 C CA . VAL A 1 349 ? -2.798 -23.715 22.110 1.00 28.31 349 VAL A CA 1
ATOM 2560 C C . VAL A 1 349 ? -1.304 -23.557 22.218 1.00 26.70 349 VAL A C 1
ATOM 2561 O O . VAL A 1 349 ? -0.710 -24.027 23.198 1.00 31.12 349 VAL A O 1
ATOM 2565 N N . THR A 1 350 ? -0.685 -22.860 21.271 1.00 24.90 350 THR A N 1
ATOM 2566 C CA . THR A 1 350 ? 0.754 -22.729 21.289 1.00 26.89 350 THR A CA 1
ATOM 2567 C C . THR A 1 350 ? 1.058 -21.545 22.147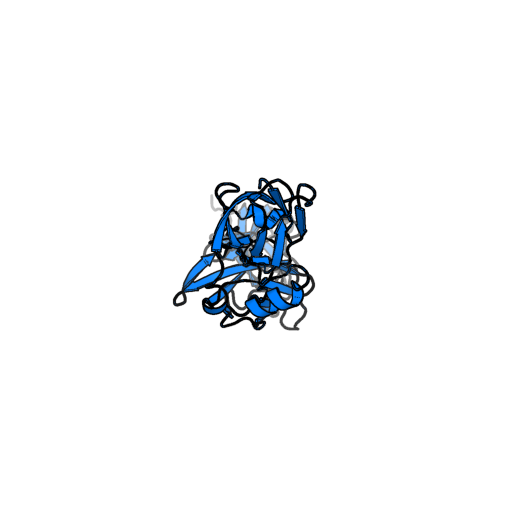 1.00 26.59 350 THR A C 1
ATOM 2568 O O . THR A 1 350 ? 0.612 -20.409 21.871 1.00 21.71 350 THR A O 1
ATOM 2572 N N . VAL A 1 351 ? 1.906 -21.798 23.141 1.00 24.36 351 VAL A N 1
ATOM 2573 C CA . VAL A 1 351 ? 2.238 -20.742 24.090 1.00 25.69 351 VAL A CA 1
ATOM 2574 C C . VAL A 1 351 ? 3.484 -20.048 23.639 1.00 28.18 351 VAL A C 1
ATOM 2575 O O . VAL A 1 351 ? 4.513 -20.694 23.376 1.00 28.62 351 VAL A O 1
ATOM 2579 N N . VAL A 1 352 ? 3.412 -18.725 23.570 1.00 25.43 352 VAL A N 1
ATOM 2580 C CA . VAL A 1 352 ? 4.568 -17.921 23.236 1.00 23.82 352 VAL A CA 1
ATOM 2581 C C . VAL A 1 352 ? 5.052 -17.123 24.441 1.00 24.81 352 VAL A C 1
ATOM 2582 O O . VAL A 1 352 ? 4.339 -16.259 24.907 1.00 18.78 352 VAL A O 1
ATOM 2586 N N . LYS A 1 353 ? 6.293 -17.354 24.862 1.00 21.14 353 LYS A N 1
ATOM 2587 C CA . LYS A 1 353 ? 6.822 -16.781 26.054 1.00 22.20 353 LYS A CA 1
ATOM 2588 C C . LYS A 1 353 ? 7.573 -15.453 25.809 1.00 24.30 353 LYS A C 1
ATOM 2589 O O . LYS A 1 353 ? 8.336 -15.318 24.879 1.00 21.55 353 LYS A O 1
ATOM 2595 N N . ASN A 1 354 ? 7.323 -14.512 26.716 1.00 20.33 354 ASN A N 1
ATOM 2596 C CA . ASN A 1 354 ? 7.987 -13.219 26.737 1.00 24.53 354 ASN A CA 1
ATOM 2597 C C . ASN A 1 354 ? 8.689 -12.976 28.074 1.00 25.93 354 ASN A C 1
ATOM 2598 O O . ASN A 1 354 ? 8.171 -13.310 29.139 1.00 25.93 354 ASN A O 1
ATOM 2602 N N . ASN A 1 355 ? 9.876 -12.390 27.990 1.00 26.14 355 ASN A N 1
ATOM 2603 C CA . ASN A 1 355 ? 10.725 -12.091 29.124 1.00 30.71 355 ASN A CA 1
ATOM 2604 C C . ASN A 1 355 ? 10.650 -10.630 29.518 1.00 26.79 355 ASN A C 1
ATOM 2605 O O . ASN A 1 355 ? 10.825 -9.739 28.685 1.00 21.97 355 ASN A O 1
ATOM 2610 N N . LYS A 1 356 ? 10.417 -10.406 30.803 1.00 25.63 356 LYS A N 1
ATOM 2611 C CA . LYS A 1 356 ? 10.237 -9.040 31.318 1.00 36.60 356 LYS A CA 1
ATOM 2612 C C . LYS A 1 356 ? 11.554 -8.338 31.210 1.00 35.41 356 LYS A C 1
ATOM 2613 O O . LYS A 1 356 ? 12.581 -8.896 31.551 1.00 36.91 356 LYS A O 1
ATOM 2619 N N . ARG A 1 357 ? 11.510 -7.128 30.668 1.00 40.59 357 ARG A N 1
ATOM 2620 C CA . ARG A 1 357 ? 12.675 -6.283 30.559 1.00 52.88 357 ARG A CA 1
ATOM 2621 C C . ARG A 1 357 ? 13.169 -5.963 31.987 1.00 63.34 357 ARG A C 1
ATOM 2622 O O . ARG A 1 357 ? 12.436 -5.307 32.741 1.00 61.98 357 ARG A O 1
ATOM 2630 N N . PRO A 1 358 ? 14.392 -6.417 32.360 1.00 69.38 358 PRO A N 1
ATOM 2631 C CA . PRO A 1 358 ? 14.910 -6.203 33.737 1.00 74.93 358 PRO A CA 1
ATOM 2632 C C . PRO A 1 358 ? 14.905 -4.725 34.197 1.00 81.92 358 PRO A C 1
ATOM 2633 O O . PRO A 1 358 ? 14.566 -4.417 35.356 1.00 74.48 358 PRO A O 1
ATOM 2637 N N . ARG A 1 359 ? 15.267 -3.837 33.270 1.00 86.83 359 ARG A N 1
ATOM 2638 C CA . ARG A 1 359 ? 15.282 -2.398 33.497 1.00 94.31 359 ARG A CA 1
ATOM 2639 C C . ARG A 1 359 ? 13.860 -1.865 33.379 1.00 92.28 359 ARG A C 1
ATOM 2640 O O . ARG A 1 359 ? 13.420 -1.066 34.202 1.00 94.12 359 ARG A O 1
#

Nearest PDB structures (foldseek):
  4oq1-assembly1_A  TM=1.003E+00  e=2.008E-65  Streptococcus pneumoniae TIGR4
  6fwv-assembly1_A  TM=3.629E-01  e=3.423E-15  Bacillus anthracis
  3phs-assembly1_A  TM=4.243E-01  e=2.578E-12  Streptococcus agalactiae 2603V/R
  2xtl-assembly1_A  TM=3.287E-01  e=7.850E-09  Streptococcus agalactiae 515
  2but-assembly1_B  TM=5.822E-01  e=3.621E-01  Acinetobacter baylyi ADP1

CATH classification: 2.60.40.4180 (+2 more: 2.60.40.10, 2.60.40.10)

Sequence (331 aa):
EDHTLVLQLENYQEVVSQLPSRDGHRLQVWKLDDSYSYDDRVQIVRDLHSWDENKLSSFKKTSFEMTFLENQIEVSHIPNGLYYVRSIIQTDAVSYPAEFLFEMTDQTVEPLVIVAKKTDTMTTKVKLIKVDQDHNRLEGVGFKLVSVARDVSAAAVPLIGEYRYSSSGQVGRTLYTDKNGEIFVTNLPLGNYRFKEVEPLAGYAVTTLDTDVQLVDHQLVTITVVNQKLPRGNVDFMKVDGRTNTSLQGAMFKVMKEESGHYTPVLQNGKEVVVTSGKDGRFRVEGLEYGTYYLWELQAPTGYVQLTSPVSFTIGKDELVTVVKNNKRPR

Secondary structure (DSSP, 8-state):
--EEEEEE-TTHHHHHHT-S-SSSEEEEEEEPPTT--GGGHHHHHHHHSS--GGGTTTSEEEEEEEEE-SS-EEEEEEPSEEEEEEEEEE-SS-EEEEEEEEEE-TTPPSSEEEEPPP------EEEEEEEETT--B--S-EEEEEEEETTEEEEEPPEETTTEE-TTSBS-PPEE--TTSEEEEE-PPSEEEEEEEEEPPTTEEES-SEEEEEE-SSS-EEEEEEEEEPPB--EEEEEEETTT--B-S--EEEEEEEETTEEEE-EETTEE-EEE--TTSEEEE-S-BSEEEEEEEEEPPTTBPPPSSPEEEEE-----SEEEEE-B---

Solvent-accessible surface area: 19114 Å² total; per-residue (Å²): 153,87,16,21,0,3,0,57,17,87,90,11,107,44,10,14,85,26,14,116,50,116,118,67,42,121,0,79,0,23,68,7,56,147,97,71,44,74,126,70,102,97,84,12,35,154,86,8,97,76,132,61,107,123,71,8,87,80,18,137,105,39,24,17,110,10,50,4,62,136,100,55,0,54,0,31,124,0,54,52,15,14,2,0,0,48,35,4,9,120,39,149,25,8,46,1,18,0,34,27,9,0,60,2,50,114,158,28,128,99,52,47,78,30,115,4,161,65,32,109,97,130,30,7,49,0,53,0,22,0,1,3,76,111,111,85,110,9,101,31,0,0,0,76,5,15,28,21,53,234,112,98,48,57,52,42,9,22,3,21,31,149,24,80,47,4,55,59,14,106,80,64,82,31,1,95,4,68,156,67,0,41,1,87,0,25,71,3,61,106,26,67,11,22,0,47,2,66,82,59,61,98,15,43,36,51,78,74,91,55,27,84,10,106,3,99,68,80,137,74,44,66,24,64,4,46,0,72,100,54,73,152,16,77,23,41,0,45,0,4,4,22,222,79,98,83,40,24,107,18,0,60,0,50,0,15,82,86,73,106,71,108,84,29,44,12,126,54,149,86,143,79,18,68,17,64,1,23,181,86,0,95,15,105,5,100,17,8,45,60,30,67,16,42,0,102,16,73,90,20,5,136,42,28,48,88,41,146,74,30,32,68,18,96,8,41,191,191,168,170,34,31,73,9,127,1,103,112,122,127,253

B-factor: mean 30.13, std 12.37, range [12.33, 109.64]

Radius of gyration: 32.99 Å; Cα contacts (8 Å, |Δi|>4): 744; chains: 1; bounding box: 34×40×110 Å

Organism: Streptococcus pneumoniae serotype 4 (strain ATCC BAA-334 / TIGR4) (NCBI:txid170187)

InterPro domains:
  IPR013783 Immunoglobulin-like fold [G3DSA:2.60.40.10] (147-255)
  IPR013783 Immunoglobulin-like fold [G3DSA:2.60.40.10] (256-368)
  IPR041033 SpaA-like, prealbumin fold domain subgroup 1 [PF17802] (150-254)
  IPR041033 SpaA-like, prealbumin fold domain subgroup 1 [PF17802] (258-351)